Protein AF-A0A6V7K3J4-F1 (afdb_monomer)

Radius of gyration: 18.18 Å; Cα contacts (8 Å, |Δi|>4): 398; chains: 1; bounding box: 45×29×62 Å

Sequence (193 aa):
DWKRFFTSLEICNLNPDSLTEDELNAGKKRWEMSVFEGEWVRGVTAGGCRNFLETFWHNPQYIVTLEYPDEGDDKCTVIVALMQKNRRAQKRMGADCLTIGFAIYHLEYPDRLPRPLDVNFFKYNASVARSPSFINLREVSCRFKLPPGTYCIVPSTFDPNEEGEFLLRVFSENKNSMQENDDSVGIGEVDDR

Nearest PDB structures (foldseek):
  3bow-assembly1_A  TM=8.995E-01  e=4.006E-19  Rattus norvegicus
  1kfu-assembly1_L  TM=8.184E-01  e=3.579E-20  Homo sapiens
  1qxp-assembly1_A  TM=8.800E-01  e=1.003E-17  Rattus norvegicus
  1qxp-assembly2_B  TM=8.376E-01  e=5.030E-18  Rattus norvegicus
  1kfx-assembly1_L  TM=8.330E-01  e=2.666E-17  Homo sapiens

Solvent-accessible surface area (backbone atoms only — not comparable to full-atom values): 11200 Å² total; per-residue (Å²): 110,63,88,80,78,52,94,78,86,88,82,86,69,97,51,95,71,63,91,47,71,70,47,64,71,71,52,90,79,62,69,36,75,48,78,47,78,51,61,25,39,62,93,64,22,17,16,11,27,80,91,38,51,94,38,26,47,45,21,55,38,32,37,40,35,38,78,55,44,37,95,97,51,84,30,25,50,38,34,48,33,45,30,55,53,69,50,75,64,38,45,78,73,74,44,77,57,61,37,32,39,39,41,29,30,73,42,92,57,64,91,78,50,64,58,41,58,47,54,66,56,64,70,78,48,73,65,77,46,58,51,94,58,66,39,64,46,60,58,52,72,48,78,46,77,40,65,56,45,38,32,40,38,37,56,30,39,54,56,56,54,53,68,47,43,33,38,43,36,40,35,24,61,43,74,65,52,73,47,77,39,58,65,80,94,73,92,72,82,83,78,92,120

Secondary structure (DSSP, 8-state):
-HHHH-S------SSS---SHHHHHS-PPP-EEEEEEEEE-TTTT----TT-HHHHTTS--EEEEE-SPPTT-SSEEEEEEEEESSHHHHHHTTPPPP-EEEEEEEESSGGGS-SS--HHHHHH---SEE-SS-BSSSEEEEEEEE-SEEEEEEEEESSTT--EEEEEEEEESS-EEEEE--PPP--PPP---

InterPro domains:
  IPR022682 Peptidase C2, calpain, large subunit, domain III [PF01067] (36-171)
  IPR022683 Peptidase C2, calpain, domain III [SM00720] (30-179)
  IPR022684 Peptidase C2, calpain family [PR00704] (45-62)
  IPR022684 Peptidase C2, calpain family [PR00704] (145-173)
  IPR022684 Peptidase C2, calpain family [PTHR10183] (1-181)
  IPR033883 Calpain subdomain III [cd00214] (29-180)
  IPR036213 Calpain large subunit, domain III superfamily [SSF49758] (31-182)

Structure (mmCIF, N/CA/C/O backbone):
data_AF-A0A6V7K3J4-F1
#
_entry.id   AF-A0A6V7K3J4-F1
#
loop_
_atom_site.group_PDB
_atom_site.id
_atom_site.type_symbol
_atom_site.label_atom_id
_atom_site.label_alt_id
_atom_site.label_comp_id
_atom_site.label_asym_id
_atom_site.label_entity_id
_atom_site.label_seq_id
_atom_site.pdbx_PDB_ins_code
_atom_site.Cartn_x
_atom_site.Cartn_y
_atom_site.Cartn_z
_atom_site.occupancy
_atom_site.B_iso_or_equiv
_atom_site.auth_seq_id
_atom_site.auth_comp_id
_atom_site.auth_asym_id
_atom_site.auth_atom_id
_atom_site.pdbx_PDB_model_num
ATOM 1 N N . ASP A 1 1 ? 23.210 11.553 26.791 1.00 72.19 1 ASP A N 1
ATOM 2 C CA . ASP A 1 1 ? 24.071 10.494 26.246 1.00 72.19 1 ASP A CA 1
ATOM 3 C C . ASP A 1 1 ? 23.560 9.989 24.900 1.00 72.19 1 ASP A C 1
ATOM 5 O O . ASP A 1 1 ? 24.174 10.286 23.889 1.00 72.19 1 ASP A O 1
ATOM 9 N N . TRP A 1 2 ? 22.360 9.398 24.838 1.00 78.69 2 TRP A N 1
ATOM 10 C CA . TRP A 1 2 ? 21.793 8.865 23.588 1.00 78.69 2 TRP A CA 1
ATOM 11 C C . TRP A 1 2 ? 21.759 9.863 22.411 1.00 78.69 2 TRP A C 1
ATOM 13 O O . TRP A 1 2 ? 22.373 9.613 21.381 1.00 78.69 2 TRP A O 1
ATOM 23 N N . LYS A 1 3 ? 21.171 11.055 22.611 1.00 82.19 3 LYS A N 1
ATOM 24 C CA . LYS A 1 3 ? 21.103 12.132 21.593 1.00 82.19 3 LYS A CA 1
ATOM 25 C C . LYS A 1 3 ? 22.471 12.627 21.089 1.00 82.19 3 LYS A C 1
ATOM 27 O O . LYS A 1 3 ? 22.523 13.381 20.127 1.00 82.19 3 LYS A O 1
ATOM 32 N N . ARG A 1 4 ? 23.565 12.281 21.779 1.00 82.00 4 ARG A N 1
ATOM 33 C CA . ARG A 1 4 ? 24.934 12.686 21.433 1.00 82.00 4 ARG A CA 1
ATOM 34 C C . ARG A 1 4 ? 25.665 11.626 20.604 1.00 82.00 4 ARG A C 1
ATOM 36 O O . ARG A 1 4 ? 26.581 11.986 19.875 1.00 82.00 4 ARG A O 1
ATOM 43 N N . PHE A 1 5 ? 25.275 10.357 20.719 1.00 88.25 5 PHE A N 1
ATOM 44 C CA . PHE A 1 5 ? 26.007 9.225 20.138 1.00 88.25 5 PHE A CA 1
ATOM 45 C C . PHE A 1 5 ? 25.186 8.374 19.165 1.00 88.25 5 PHE A C 1
ATOM 47 O O . PHE A 1 5 ? 25.770 7.634 18.380 1.00 88.25 5 PHE A O 1
ATOM 54 N N . PHE A 1 6 ? 23.859 8.486 19.181 1.00 80.81 6 PHE A N 1
ATOM 55 C CA . PHE A 1 6 ? 22.967 7.706 18.329 1.00 80.81 6 PHE A CA 1
ATOM 56 C C . PHE A 1 6 ? 22.137 8.622 17.433 1.00 80.81 6 PHE A C 1
ATOM 58 O O . PHE A 1 6 ? 21.638 9.658 17.872 1.00 80.81 6 PHE A O 1
ATOM 65 N N . THR A 1 7 ? 21.991 8.219 16.172 1.00 81.38 7 THR A N 1
ATOM 66 C CA . THR A 1 7 ? 21.238 8.949 15.139 1.00 81.38 7 THR A CA 1
ATOM 67 C C . THR A 1 7 ? 19.951 8.239 14.724 1.00 81.38 7 THR A C 1
ATOM 69 O O . THR A 1 7 ? 19.079 8.876 14.141 1.00 81.38 7 THR A O 1
ATOM 72 N N . SER A 1 8 ? 19.816 6.944 15.028 1.00 71.50 8 SER A N 1
ATOM 73 C CA . SER A 1 8 ? 18.656 6.125 14.673 1.00 71.50 8 SER A CA 1
ATOM 74 C C . SER A 1 8 ? 18.312 5.137 15.790 1.00 71.50 8 SER A C 1
ATOM 76 O O . SER A 1 8 ? 19.195 4.682 16.522 1.00 71.50 8 SER A O 1
ATOM 78 N N . LEU A 1 9 ? 17.023 4.823 15.916 1.00 75.19 9 LEU A N 1
ATOM 79 C CA . LEU A 1 9 ? 16.463 3.827 16.824 1.00 75.19 9 LEU A CA 1
ATOM 80 C C . LEU A 1 9 ? 15.492 2.955 16.030 1.00 75.19 9 LEU A C 1
ATOM 82 O O . LEU A 1 9 ? 14.514 3.460 15.487 1.00 75.19 9 LEU A O 1
ATOM 86 N N . GLU A 1 10 ? 15.743 1.651 16.004 1.00 65.94 10 GLU A N 1
ATOM 87 C CA . GLU A 1 10 ? 14.824 0.667 15.439 1.00 65.94 10 GLU A CA 1
ATOM 88 C C . GLU A 1 10 ? 14.180 -0.117 16.580 1.00 65.94 10 GLU A C 1
ATOM 90 O O . GLU A 1 10 ? 14.873 -0.696 17.418 1.00 65.94 10 GLU A O 1
ATOM 95 N N . ILE A 1 11 ? 12.849 -0.129 16.619 1.00 67.19 11 ILE A N 1
ATOM 96 C CA . ILE A 1 11 ? 12.074 -0.865 17.616 1.00 67.19 11 ILE A CA 1
ATOM 97 C C . ILE A 1 11 ? 11.252 -1.922 16.882 1.00 67.19 11 ILE A C 1
ATOM 99 O O . ILE A 1 11 ? 10.446 -1.600 16.013 1.00 67.19 11 ILE A O 1
ATOM 103 N N . CYS A 1 12 ? 11.467 -3.190 17.227 1.00 60.00 12 CYS A N 1
ATOM 104 C CA . CYS A 1 12 ? 10.667 -4.301 16.722 1.00 60.00 12 CYS A CA 1
ATOM 105 C C . CYS A 1 12 ? 9.580 -4.643 17.741 1.00 60.00 12 CYS A C 1
ATOM 107 O O . CYS A 1 12 ? 9.876 -5.258 18.767 1.00 60.00 12 CYS A O 1
ATOM 109 N N . ASN A 1 13 ? 8.329 -4.284 17.452 1.00 61.19 13 ASN A N 1
ATOM 110 C CA . ASN A 1 13 ? 7.215 -4.686 18.304 1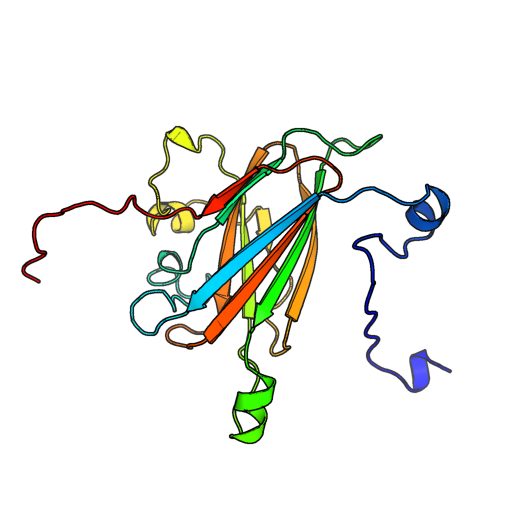.00 61.19 13 ASN A CA 1
ATOM 111 C C . ASN A 1 13 ? 6.774 -6.115 17.946 1.00 61.19 13 ASN A C 1
ATOM 113 O O . ASN A 1 13 ? 6.647 -6.465 16.772 1.00 61.19 13 ASN A O 1
ATOM 117 N N . LEU A 1 14 ? 6.531 -6.946 18.963 1.00 60.91 14 LEU A N 1
ATOM 118 C CA . LEU A 1 14 ? 5.978 -8.300 18.790 1.00 60.91 14 LEU A CA 1
ATOM 119 C C . LEU A 1 14 ? 4.471 -8.272 18.480 1.00 60.91 14 LEU A C 1
ATOM 121 O O . LEU A 1 14 ? 3.907 -9.247 17.991 1.00 60.91 14 LEU A O 1
ATOM 125 N N . ASN A 1 15 ? 3.840 -7.143 18.776 1.00 64.69 15 ASN A N 1
ATOM 126 C CA . ASN A 1 15 ? 2.434 -6.828 18.642 1.00 64.69 15 ASN A CA 1
ATOM 127 C C . ASN A 1 15 ? 2.303 -5.410 18.053 1.00 64.69 15 ASN A C 1
ATOM 129 O O . ASN A 1 15 ? 3.089 -4.535 18.396 1.00 64.69 15 ASN A O 1
ATOM 133 N N . PRO A 1 16 ? 1.323 -5.151 17.182 1.00 67.62 16 PRO A N 1
ATOM 134 C CA . PRO A 1 16 ? 1.089 -3.833 16.568 1.00 67.62 16 PRO A CA 1
ATOM 135 C C . PRO A 1 16 ? 0.692 -2.700 17.542 1.00 67.62 16 PRO A C 1
ATOM 137 O O . PRO A 1 16 ? 0.454 -1.583 17.084 1.00 67.62 16 PRO A O 1
ATOM 140 N N . ASP A 1 17 ? 0.661 -2.942 18.857 1.00 70.56 17 ASP A N 1
ATOM 141 C CA . ASP A 1 17 ? 0.427 -1.927 19.893 1.00 70.56 17 ASP A CA 1
ATOM 142 C C . ASP A 1 17 ? 1.440 -0.768 19.799 1.00 70.56 17 ASP A C 1
ATOM 144 O O . ASP A 1 17 ? 2.615 -0.961 19.460 1.00 70.56 17 ASP A O 1
ATOM 148 N N . SER A 1 18 ? 1.001 0.468 20.068 1.00 64.38 18 SER A N 1
ATOM 149 C CA . SER A 1 18 ? 1.913 1.608 20.198 1.00 64.38 18 SER A CA 1
ATOM 150 C C . SER A 1 18 ? 2.700 1.549 21.492 1.00 64.38 18 SER A C 1
ATOM 152 O O . SER A 1 18 ? 2.248 1.014 22.497 1.00 64.38 18 SER A O 1
ATOM 154 N N . LEU A 1 19 ? 3.846 2.224 21.490 1.00 64.44 19 LEU A N 1
ATOM 155 C CA . LEU A 1 19 ? 4.603 2.521 22.706 1.00 64.44 19 LEU A CA 1
ATOM 156 C C . LEU A 1 19 ? 4.274 3.912 23.272 1.00 64.44 19 LEU A C 1
ATOM 158 O O . LEU A 1 19 ? 5.051 4.459 24.051 1.00 64.44 19 LEU A O 1
ATOM 162 N N . THR A 1 20 ? 3.162 4.520 22.854 1.00 65.88 20 THR A N 1
ATOM 163 C CA . THR A 1 20 ? 2.683 5.782 23.429 1.00 65.88 20 THR A CA 1
ATOM 164 C C . THR A 1 20 ? 2.164 5.542 24.843 1.00 65.88 20 THR A C 1
ATOM 166 O O . THR A 1 20 ? 1.518 4.529 25.100 1.00 65.88 20 THR A O 1
ATOM 169 N N . GLU A 1 21 ? 2.438 6.471 25.764 1.00 59.88 21 GLU A N 1
ATOM 170 C CA . GLU A 1 21 ? 2.043 6.342 27.177 1.00 59.88 21 GLU A CA 1
ATOM 171 C C . GLU A 1 21 ? 0.538 6.083 27.335 1.00 59.88 21 GLU A C 1
ATOM 173 O O . GLU A 1 21 ? 0.147 5.221 28.118 1.00 59.88 21 GLU A O 1
ATOM 178 N N . ASP A 1 22 ? -0.299 6.746 26.533 1.00 65.25 22 ASP A N 1
ATOM 179 C CA . ASP A 1 22 ? -1.753 6.550 26.549 1.00 65.25 22 ASP A CA 1
ATOM 180 C C . ASP A 1 22 ? -2.161 5.116 26.176 1.00 65.25 22 ASP A C 1
ATOM 182 O O . ASP A 1 22 ? -3.020 4.526 26.827 1.00 65.25 22 ASP A O 1
ATOM 186 N N . GLU A 1 23 ? -1.511 4.512 25.175 1.00 65.31 23 GLU A N 1
ATOM 187 C CA . GLU A 1 23 ? -1.814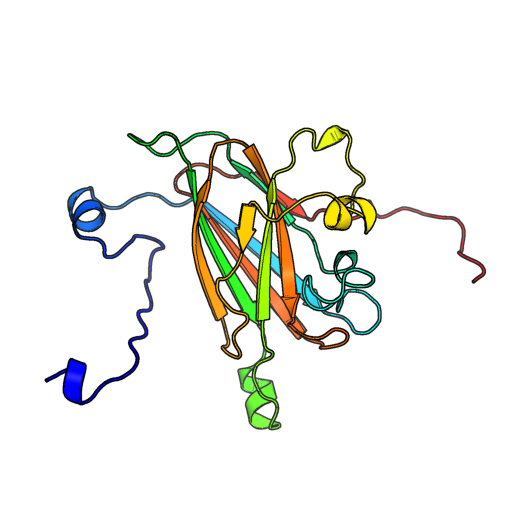 3.138 24.752 1.00 65.31 23 GLU A CA 1
ATOM 188 C C . GLU A 1 23 ? -1.219 2.092 25.701 1.00 65.31 23 GLU A C 1
ATOM 190 O O . GLU A 1 23 ? -1.846 1.065 25.952 1.00 65.31 23 GLU A O 1
ATOM 195 N N . LEU A 1 24 ? -0.057 2.369 26.301 1.00 64.75 24 LEU A N 1
ATOM 196 C CA . LEU A 1 24 ? 0.523 1.517 27.344 1.00 64.75 24 LEU A CA 1
ATOM 197 C C . LEU A 1 24 ? -0.378 1.450 28.589 1.00 64.75 24 LEU A C 1
ATOM 199 O O . LEU A 1 24 ? -0.442 0.408 29.243 1.00 64.75 24 LEU A O 1
ATOM 203 N N . ASN A 1 25 ? -1.093 2.537 28.890 1.00 61.81 25 ASN A N 1
ATOM 204 C CA . ASN A 1 25 ? -2.020 2.630 30.019 1.00 61.81 25 ASN A CA 1
ATOM 205 C C . ASN A 1 25 ? -3.430 2.096 29.701 1.00 61.81 25 ASN A C 1
ATOM 207 O O . ASN A 1 25 ? -4.133 1.674 30.619 1.00 61.81 25 ASN A O 1
ATOM 211 N N . ALA A 1 26 ? -3.841 2.076 28.427 1.00 65.00 26 ALA A N 1
ATOM 212 C CA . ALA A 1 26 ? -5.163 1.614 27.985 1.00 65.00 26 ALA A CA 1
ATOM 213 C C . ALA A 1 26 ? -5.312 0.077 27.913 1.00 65.00 26 ALA A C 1
ATOM 215 O O . ALA A 1 26 ? -6.410 -0.431 27.689 1.00 65.00 26 ALA A O 1
ATOM 216 N N . GLY A 1 27 ? -4.232 -0.678 28.145 1.00 65.31 27 GLY A N 1
ATOM 217 C CA . GLY A 1 27 ? -4.223 -2.142 28.092 1.00 65.31 27 GLY A CA 1
ATOM 218 C C . GLY A 1 27 ? -3.963 -2.703 26.688 1.00 65.31 27 GLY A C 1
ATOM 219 O O . GLY A 1 27 ? -3.843 -1.974 25.710 1.00 65.31 27 GLY A O 1
ATOM 220 N N . LYS A 1 28 ? -3.821 -4.033 26.584 1.00 66.06 28 LYS A N 1
ATOM 221 C CA . LYS A 1 28 ? -3.524 -4.706 25.306 1.00 66.06 28 LYS A CA 1
ATOM 222 C C . LYS A 1 28 ? -4.725 -4.645 24.370 1.00 66.06 28 LYS A C 1
ATOM 224 O O . LYS A 1 28 ? -5.792 -5.150 24.723 1.00 66.06 28 LYS A O 1
ATOM 229 N N . LYS A 1 29 ? -4.525 -4.132 23.158 1.00 70.62 29 LYS A N 1
ATOM 230 C CA . LYS A 1 29 ? -5.548 -4.135 22.113 1.00 70.62 29 LYS A CA 1
ATOM 231 C C . LYS A 1 29 ? -5.510 -5.444 21.327 1.00 70.62 29 LYS A C 1
ATOM 233 O O . LYS A 1 29 ? -4.460 -6.069 21.162 1.00 70.62 29 LYS A O 1
ATOM 238 N N . ARG A 1 30 ? -6.674 -5.895 20.852 1.00 75.19 30 ARG A N 1
ATOM 239 C CA . ARG A 1 30 ? -6.748 -6.992 19.879 1.00 75.19 30 ARG A CA 1
ATOM 240 C C . ARG A 1 30 ? -6.596 -6.391 18.488 1.00 75.19 30 ARG A C 1
ATOM 242 O O . ARG A 1 30 ? -7.207 -5.372 18.205 1.00 75.19 30 ARG A O 1
ATOM 249 N N . TRP A 1 31 ? -5.807 -7.039 17.642 1.00 84.75 31 TRP A N 1
ATOM 250 C CA . TRP A 1 31 ? -5.566 -6.583 16.281 1.00 84.75 31 TRP A CA 1
ATOM 251 C C . TRP A 1 31 ? -5.982 -7.651 15.285 1.00 84.75 31 TRP A C 1
ATOM 253 O O . TRP A 1 31 ? -5.598 -8.814 15.428 1.00 84.75 31 TRP A O 1
ATOM 263 N N . GLU A 1 32 ? -6.734 -7.241 14.275 1.00 87.56 32 GLU A N 1
ATOM 264 C CA . GLU A 1 32 ? -7.000 -8.029 13.082 1.00 87.56 32 GLU A CA 1
ATOM 265 C C . GLU A 1 32 ? -5.829 -7.850 12.115 1.00 87.56 32 GLU A C 1
ATOM 267 O O . GLU A 1 32 ? -5.417 -6.721 11.845 1.00 87.56 32 GLU A O 1
ATOM 272 N N . MET A 1 33 ? -5.283 -8.953 11.600 1.00 89.69 33 MET A N 1
ATOM 273 C CA . MET A 1 33 ? -4.177 -8.936 10.644 1.00 89.69 33 MET A CA 1
ATOM 274 C C . MET A 1 33 ? -4.619 -9.562 9.325 1.00 89.69 33 MET A C 1
ATOM 276 O O . MET A 1 33 ? -5.024 -10.721 9.293 1.00 89.69 33 MET A O 1
ATOM 280 N N . SER A 1 34 ? -4.431 -8.813 8.245 1.00 92.62 34 SER A N 1
ATOM 281 C CA . SER A 1 34 ? -4.574 -9.283 6.868 1.00 92.62 34 SER A CA 1
ATOM 282 C C . SER A 1 34 ? -3.208 -9.297 6.190 1.00 92.62 34 SER A C 1
ATOM 284 O O . SER A 1 34 ? -2.388 -8.399 6.406 1.00 92.62 34 SER A O 1
ATOM 286 N N . VAL A 1 35 ? -2.938 -10.336 5.400 1.00 94.12 35 VAL A N 1
ATOM 287 C CA . VAL A 1 35 ? -1.626 -10.584 4.790 1.00 94.12 35 VAL A CA 1
ATOM 288 C C . VAL A 1 35 ? -1.797 -10.941 3.320 1.00 94.12 35 VAL A C 1
ATOM 290 O O . VAL A 1 35 ? -2.587 -11.821 2.996 1.00 94.12 35 VAL A O 1
ATOM 293 N N . PHE A 1 36 ? -1.016 -10.291 2.460 1.00 95.75 36 PHE A N 1
ATOM 294 C CA . PHE A 1 36 ? -0.949 -10.565 1.028 1.00 95.75 36 PHE A CA 1
ATOM 295 C C . PHE A 1 36 ? 0.500 -10.727 0.589 1.00 95.75 36 PHE A C 1
ATOM 297 O O . PHE A 1 36 ? 1.380 -9.965 0.998 1.00 95.75 36 PHE A O 1
ATOM 304 N N . GLU A 1 37 ? 0.740 -11.721 -0.255 1.00 96.38 37 GLU A N 1
ATOM 305 C CA . GLU A 1 37 ? 2.000 -11.889 -0.968 1.00 96.38 37 GLU A CA 1
ATOM 306 C C . GLU A 1 37 ? 1.806 -11.421 -2.403 1.00 96.38 37 GLU A C 1
ATOM 308 O O . GLU A 1 37 ? 0.808 -11.767 -3.026 1.00 96.38 37 GLU A O 1
ATOM 313 N N . GLY A 1 38 ? 2.753 -10.643 -2.915 1.00 96.81 38 GLY A N 1
ATOM 314 C CA . GLY A 1 38 ? 2.705 -10.144 -4.282 1.00 96.81 38 GLY A CA 1
ATOM 315 C C . GLY A 1 38 ? 4.098 -9.950 -4.858 1.00 96.81 38 GLY A C 1
ATOM 316 O O . GLY A 1 38 ? 5.109 -10.176 -4.186 1.00 96.81 38 GLY A O 1
ATOM 317 N N . GLU A 1 39 ? 4.152 -9.521 -6.111 1.00 97.25 39 GLU A N 1
ATOM 318 C CA . GLU A 1 39 ? 5.400 -9.308 -6.831 1.00 97.25 39 GLU A CA 1
ATOM 319 C C . GLU A 1 39 ? 5.330 -8.119 -7.791 1.00 97.25 39 GLU A C 1
ATOM 321 O O . GLU A 1 39 ? 4.295 -7.815 -8.386 1.00 97.25 39 GLU A O 1
ATOM 326 N N . TRP A 1 40 ? 6.469 -7.449 -7.939 1.00 97.88 40 TRP A N 1
ATOM 327 C CA . TRP A 1 40 ? 6.749 -6.508 -9.013 1.00 97.88 40 TRP A CA 1
ATOM 328 C C . TRP A 1 40 ? 7.511 -7.253 -10.108 1.00 97.88 40 TRP A C 1
ATOM 330 O O . TRP A 1 40 ? 8.651 -7.674 -9.899 1.00 97.88 40 TRP A O 1
ATOM 340 N N . VAL A 1 41 ? 6.875 -7.414 -11.265 1.00 97.38 41 VAL A N 1
ATOM 341 C CA . VAL A 1 41 ? 7.409 -8.088 -12.452 1.00 97.38 41 VAL A CA 1
ATOM 342 C C . VAL A 1 41 ? 7.665 -7.042 -13.526 1.00 97.38 41 VAL A C 1
ATOM 344 O O . VAL A 1 41 ? 6.786 -6.235 -13.853 1.00 97.38 41 VAL A O 1
ATOM 347 N N . ARG A 1 42 ? 8.877 -7.027 -14.081 1.00 96.06 42 ARG A N 1
ATOM 348 C CA . ARG A 1 42 ? 9.274 -6.055 -15.102 1.00 96.06 42 ARG A CA 1
ATOM 349 C C . ARG A 1 42 ? 8.339 -6.122 -16.309 1.00 96.06 42 ARG A C 1
ATOM 351 O O . ARG A 1 42 ? 8.070 -7.194 -16.837 1.00 96.06 42 ARG A O 1
ATOM 358 N N . GLY A 1 43 ? 7.886 -4.956 -16.768 1.00 93.62 43 GLY A N 1
ATOM 359 C CA . GLY A 1 43 ? 6.986 -4.840 -17.919 1.00 93.62 43 GLY A CA 1
ATOM 360 C C . GLY A 1 43 ? 5.544 -5.291 -17.668 1.00 93.62 43 GLY A C 1
ATOM 361 O O . GLY A 1 43 ? 4.737 -5.175 -18.583 1.00 93.62 43 GLY A O 1
ATOM 362 N N . VAL A 1 44 ? 5.216 -5.768 -16.460 1.00 95.56 44 VAL A N 1
ATOM 363 C CA . VAL A 1 44 ? 3.858 -6.187 -16.085 1.00 95.56 44 VAL A CA 1
ATOM 364 C C . VAL A 1 44 ? 3.391 -5.382 -14.875 1.00 95.56 44 VAL A C 1
ATOM 366 O O . VAL A 1 44 ? 2.665 -4.414 -15.048 1.00 95.56 44 VAL A O 1
ATOM 369 N N . THR A 1 45 ? 3.861 -5.711 -13.668 1.00 97.50 45 THR A N 1
ATOM 370 C CA . THR A 1 45 ? 3.392 -5.102 -12.408 1.00 97.50 45 THR A CA 1
ATOM 371 C C . THR A 1 45 ? 4.398 -4.143 -11.759 1.00 97.50 45 THR A C 1
ATOM 373 O O . THR A 1 45 ? 4.084 -3.471 -10.779 1.00 97.50 45 THR A O 1
ATOM 376 N N . ALA A 1 46 ? 5.623 -4.032 -12.285 1.00 98.00 46 ALA A N 1
ATOM 377 C CA . ALA A 1 46 ? 6.658 -3.123 -11.778 1.00 98.00 46 ALA A CA 1
ATOM 378 C C . ALA A 1 46 ? 6.446 -1.672 -12.261 1.00 98.00 46 ALA A C 1
ATOM 380 O O . ALA A 1 46 ? 7.240 -1.128 -13.035 1.00 98.00 46 ALA A O 1
ATOM 381 N N . GLY A 1 47 ? 5.359 -1.042 -11.811 1.00 98.12 47 GLY A N 1
ATOM 382 C CA . GLY A 1 47 ? 4.899 0.261 -12.300 1.00 98.12 47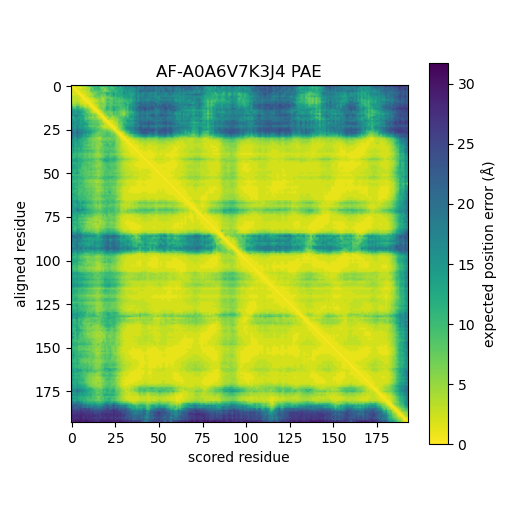 GLY A CA 1
ATOM 383 C C . GLY A 1 47 ? 5.657 1.483 -11.766 1.00 98.12 47 GLY A C 1
ATOM 384 O O . GLY A 1 47 ? 5.496 2.578 -12.307 1.00 98.12 47 GLY A O 1
ATOM 385 N N . GLY A 1 48 ? 6.476 1.325 -10.721 1.00 98.00 48 GLY A N 1
ATOM 386 C CA . GLY A 1 48 ? 7.149 2.437 -10.035 1.00 98.00 48 GLY A CA 1
ATOM 387 C C . GLY A 1 48 ? 6.176 3.291 -9.219 1.00 98.00 48 GLY A C 1
ATOM 388 O O . GLY A 1 48 ? 4.994 2.971 -9.133 1.00 98.00 48 GLY A O 1
ATOM 389 N N . CYS A 1 49 ? 6.652 4.363 -8.581 1.00 97.75 49 CYS A N 1
ATOM 390 C CA . CYS A 1 49 ? 5.823 5.193 -7.702 1.00 97.75 49 CYS A CA 1
ATOM 391 C C . CYS A 1 49 ? 4.937 6.191 -8.467 1.00 97.75 49 CYS A C 1
ATOM 393 O O . CYS A 1 49 ? 5.000 6.322 -9.687 1.00 97.75 49 CYS A O 1
ATOM 395 N N . ARG A 1 50 ? 4.115 6.960 -7.738 1.00 96.62 50 ARG A N 1
ATOM 396 C CA . ARG A 1 50 ? 3.127 7.902 -8.305 1.00 96.62 50 ARG A CA 1
ATOM 397 C C . ARG A 1 50 ? 3.719 8.986 -9.226 1.00 96.62 50 ARG A C 1
ATOM 399 O O . ARG A 1 50 ? 2.962 9.612 -9.972 1.00 96.62 50 ARG A O 1
ATOM 406 N N . ASN A 1 51 ? 5.036 9.199 -9.196 1.00 96.56 51 ASN A N 1
ATOM 407 C CA . ASN A 1 51 ? 5.747 10.073 -10.137 1.00 96.56 51 ASN A CA 1
ATOM 408 C C . ASN A 1 51 ? 5.668 9.557 -11.587 1.00 96.56 51 ASN A C 1
ATOM 410 O O . ASN A 1 51 ? 5.736 10.354 -12.519 1.00 96.56 51 ASN A O 1
ATOM 414 N N . PHE A 1 52 ? 5.460 8.253 -11.773 1.00 97.56 52 PHE A N 1
ATOM 415 C CA . PHE A 1 52 ? 5.362 7.575 -13.063 1.00 97.56 52 PHE A CA 1
ATOM 416 C C . PHE A 1 52 ? 3.905 7.196 -13.351 1.00 97.56 52 PHE A C 1
ATOM 418 O O . PHE A 1 52 ? 3.540 6.028 -13.368 1.00 97.56 52 PHE A O 1
ATOM 425 N N . LEU A 1 53 ? 3.030 8.193 -13.526 1.00 95.50 53 LEU A N 1
ATOM 426 C CA . LEU A 1 53 ? 1.575 7.974 -13.596 1.00 95.50 53 LEU A CA 1
ATOM 427 C C . LEU A 1 53 ? 1.144 6.980 -14.690 1.00 95.50 53 LEU A C 1
ATOM 429 O O . LEU A 1 53 ? 0.210 6.215 -14.474 1.00 95.50 53 LEU A O 1
ATOM 433 N N . GLU A 1 54 ? 1.832 6.979 -15.832 1.00 96.38 54 GLU A N 1
ATOM 434 C CA . GLU A 1 54 ? 1.538 6.090 -16.966 1.00 96.38 54 GLU A CA 1
ATOM 435 C C . GLU A 1 54 ? 1.725 4.607 -16.628 1.00 96.38 54 GLU A C 1
ATOM 437 O O . GLU A 1 54 ? 1.047 3.757 -17.201 1.00 96.38 54 GLU A O 1
ATOM 442 N N . THR A 1 55 ? 2.603 4.298 -15.670 1.00 97.81 55 THR A N 1
ATOM 443 C CA . THR A 1 55 ? 2.923 2.927 -15.261 1.00 97.81 55 THR A CA 1
ATOM 444 C C . THR A 1 55 ? 2.447 2.595 -13.848 1.00 97.81 55 THR A C 1
ATOM 446 O O . THR A 1 55 ? 2.204 1.428 -13.569 1.00 97.81 55 THR A O 1
ATOM 449 N N . PHE A 1 56 ? 2.234 3.591 -12.980 1.00 98.38 56 PHE A N 1
ATOM 450 C CA . PHE A 1 56 ? 1.879 3.425 -11.564 1.00 98.38 56 PHE A CA 1
ATOM 451 C C . PHE A 1 56 ? 0.654 2.534 -11.336 1.00 98.38 56 PHE A C 1
ATOM 453 O O . PHE A 1 56 ? 0.628 1.756 -10.386 1.00 98.38 56 PHE A O 1
ATOM 460 N N . TRP A 1 57 ? -0.353 2.648 -12.199 1.00 97.69 57 TRP A N 1
ATOM 461 C CA . TRP A 1 57 ? -1.611 1.916 -12.067 1.00 97.69 57 TRP A CA 1
ATOM 462 C C . TRP A 1 57 ? -1.468 0.402 -12.296 1.00 97.69 57 TRP A C 1
ATOM 464 O O . TRP A 1 57 ? -2.321 -0.344 -11.827 1.00 97.69 57 TRP A O 1
ATOM 474 N N . HIS A 1 58 ? -0.375 -0.052 -12.923 1.00 97.56 58 HIS A N 1
ATOM 475 C CA . HIS A 1 58 ? -0.074 -1.478 -13.093 1.00 97.56 58 HIS A CA 1
ATOM 476 C C . HIS A 1 58 ? 0.484 -2.144 -11.827 1.00 97.56 58 HIS A C 1
ATOM 478 O O . HIS A 1 58 ? 0.591 -3.367 -11.783 1.00 97.56 58 HIS A O 1
ATOM 484 N N . ASN A 1 59 ? 0.895 -1.375 -10.808 1.00 98.62 59 ASN A N 1
ATOM 485 C CA . ASN A 1 59 ? 1.311 -1.991 -9.548 1.00 98.62 59 ASN A CA 1
ATOM 486 C C . ASN A 1 59 ? 0.139 -2.776 -8.938 1.00 98.62 59 ASN A C 1
ATOM 488 O O . ASN A 1 59 ? -1.004 -2.337 -9.086 1.00 98.62 59 ASN A O 1
ATOM 492 N N . PRO A 1 60 ? 0.404 -3.868 -8.195 1.00 98.38 60 PRO A N 1
ATOM 493 C CA . PRO A 1 60 ? -0.651 -4.617 -7.524 1.00 98.38 60 PRO A CA 1
ATOM 494 C C . PRO A 1 60 ? -1.491 -3.707 -6.623 1.00 98.38 60 PRO A C 1
ATOM 496 O O . PRO A 1 60 ? -0.967 -2.785 -5.989 1.00 98.38 60 PRO A O 1
ATOM 499 N N . GLN A 1 61 ? -2.794 -3.959 -6.559 1.00 98.44 61 GLN A N 1
ATOM 500 C CA . GLN A 1 61 ? -3.754 -3.116 -5.853 1.00 98.44 61 GLN A CA 1
ATOM 501 C C . GLN A 1 61 ? -4.521 -3.954 -4.831 1.00 98.44 61 GLN A C 1
ATOM 503 O O . GLN A 1 61 ? -4.972 -5.051 -5.140 1.00 98.44 61 GLN A O 1
ATOM 508 N N . TYR A 1 62 ? -4.705 -3.436 -3.618 1.00 98.25 62 TYR A N 1
ATOM 509 C CA . TYR A 1 62 ? -5.391 -4.154 -2.540 1.00 98.25 62 TYR A CA 1
ATOM 510 C C . TYR A 1 62 ? -6.481 -3.280 -1.933 1.00 98.25 62 TYR A C 1
ATOM 512 O O . TYR A 1 62 ? -6.197 -2.180 -1.455 1.00 98.25 62 TYR A O 1
ATOM 520 N N . ILE A 1 63 ? -7.723 -3.764 -1.925 1.00 97.69 63 ILE A N 1
ATOM 521 C CA . ILE A 1 63 ? -8.826 -3.084 -1.248 1.00 97.69 63 ILE A CA 1
ATOM 522 C C . ILE A 1 63 ? -8.835 -3.469 0.227 1.00 97.69 63 ILE A C 1
ATOM 524 O O . ILE A 1 63 ? -8.722 -4.645 0.565 1.00 97.69 63 ILE A O 1
ATOM 528 N N . VAL A 1 64 ? -9.019 -2.477 1.095 1.00 97.06 64 VAL A N 1
ATOM 529 C CA . VAL A 1 64 ? -9.341 -2.646 2.513 1.00 97.06 64 VAL A CA 1
ATOM 530 C C . VAL A 1 64 ? -10.594 -1.857 2.865 1.00 97.06 64 VAL A C 1
ATOM 532 O O . VAL A 1 64 ? -10.685 -0.662 2.586 1.00 97.06 64 VAL A O 1
ATOM 535 N N . THR A 1 65 ? -11.551 -2.514 3.508 1.00 97.12 65 THR A N 1
ATOM 536 C CA . THR A 1 65 ? -12.745 -1.881 4.073 1.00 97.12 65 THR A CA 1
ATOM 537 C C . THR A 1 65 ? -12.635 -1.850 5.592 1.00 97.12 65 THR A C 1
ATOM 539 O O . THR A 1 65 ? -12.426 -2.883 6.235 1.00 97.12 65 THR A O 1
ATOM 542 N N . LEU A 1 66 ? -12.769 -0.647 6.149 1.00 95.88 66 LEU A N 1
ATOM 543 C CA . LEU A 1 66 ? -12.774 -0.354 7.579 1.00 95.88 66 LEU A CA 1
ATOM 544 C C . LEU A 1 66 ? -14.207 0.002 7.983 1.00 95.88 66 LEU A C 1
ATOM 546 O O . LEU A 1 66 ? -14.703 1.068 7.622 1.00 95.88 66 LEU A O 1
ATOM 550 N N . GLU A 1 67 ? -14.887 -0.903 8.683 1.00 91.94 67 GLU A N 1
ATOM 551 C CA . GLU A 1 67 ? -16.319 -0.754 8.982 1.00 91.94 67 GLU A CA 1
ATOM 552 C C . GLU A 1 67 ? -16.585 0.077 10.242 1.00 91.94 67 GLU A C 1
ATOM 554 O O . GLU A 1 67 ? -17.523 0.874 10.270 1.00 91.94 67 GLU A O 1
ATOM 559 N N . TYR A 1 68 ? -15.759 -0.094 11.279 1.00 91.38 68 TYR A N 1
ATOM 560 C CA . TYR A 1 68 ? -16.015 0.457 12.609 1.00 91.38 68 TYR A CA 1
ATOM 561 C C . TYR A 1 68 ? -14.799 1.219 13.151 1.00 91.38 68 TYR A C 1
ATOM 563 O O . TYR A 1 68 ? -13.694 0.662 13.140 1.00 91.38 68 TYR A O 1
ATOM 571 N N . PRO A 1 69 ? -14.990 2.454 13.659 1.00 93.50 69 PRO A N 1
ATOM 572 C CA . PRO A 1 69 ? -13.927 3.211 14.312 1.00 93.50 69 PRO A CA 1
ATOM 573 C C . PRO A 1 69 ? -13.496 2.547 15.625 1.00 93.50 69 PRO A C 1
ATOM 575 O O . PRO A 1 69 ? -14.221 1.720 16.187 1.00 93.50 69 PRO A O 1
ATOM 578 N N . ASP A 1 70 ? -12.304 2.898 16.101 1.00 90.38 70 ASP A N 1
ATOM 579 C CA . ASP A 1 70 ? -11.757 2.368 17.349 1.00 90.38 70 ASP A CA 1
ATOM 580 C C . ASP A 1 70 ? -12.597 2.819 18.559 1.00 90.38 70 ASP A C 1
ATOM 582 O O . ASP A 1 70 ? -13.291 3.839 18.526 1.00 90.38 70 ASP A O 1
ATOM 586 N N . GLU A 1 71 ? -12.525 2.075 19.664 1.00 87.00 71 GLU A N 1
ATOM 587 C CA . GLU A 1 71 ? -13.251 2.427 20.886 1.00 87.00 71 GLU A CA 1
ATOM 588 C C . GLU A 1 71 ? -12.783 3.789 21.433 1.00 87.00 71 GLU A C 1
ATOM 590 O O . GLU A 1 71 ? -11.616 3.972 21.779 1.00 87.00 71 GLU A O 1
ATOM 595 N N . GLY A 1 72 ? -13.708 4.751 21.515 1.00 87.00 72 GLY A N 1
ATOM 596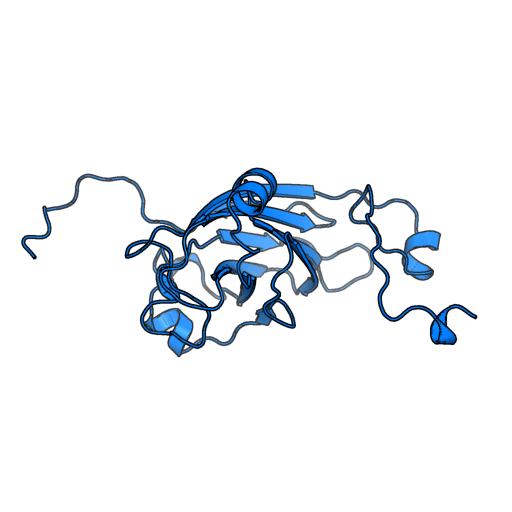 C CA . GLY A 1 72 ? -13.418 6.110 21.983 1.00 87.00 72 GLY A CA 1
ATOM 597 C C . GLY A 1 72 ? -12.807 7.048 20.932 1.00 87.00 72 GLY A C 1
ATOM 598 O O . GLY A 1 72 ? -12.389 8.146 21.296 1.00 87.00 72 GLY A O 1
ATOM 599 N N . ASP A 1 73 ? -12.775 6.653 19.655 1.00 88.81 73 ASP A N 1
ATOM 600 C CA . ASP A 1 73 ? -12.280 7.453 18.526 1.00 88.81 73 ASP A CA 1
ATOM 601 C C . ASP A 1 73 ? -13.362 7.580 17.425 1.00 88.81 73 ASP A C 1
ATOM 603 O O . ASP A 1 73 ? -14.323 6.812 17.381 1.00 88.81 73 ASP A O 1
ATOM 607 N N . ASP A 1 74 ? -13.230 8.563 16.531 1.00 93.31 74 ASP A N 1
ATOM 608 C CA . ASP A 1 74 ? -14.054 8.708 15.322 1.00 93.31 74 ASP A CA 1
ATOM 609 C C . ASP A 1 74 ? -13.418 8.040 14.086 1.00 93.31 74 ASP A C 1
ATOM 611 O O . ASP A 1 74 ? -14.017 7.998 13.006 1.00 93.31 74 ASP A O 1
ATOM 615 N N . LYS A 1 75 ? -12.208 7.492 14.244 1.00 95.19 75 LYS A N 1
ATOM 616 C CA . LYS A 1 75 ? -11.408 6.867 13.186 1.00 95.19 75 LYS A CA 1
ATOM 617 C C . LYS A 1 75 ? -10.970 5.452 13.536 1.00 95.19 75 LYS A C 1
ATOM 619 O O . LYS A 1 75 ? -10.952 5.032 14.686 1.00 95.19 75 LYS A O 1
ATOM 624 N N . CYS A 1 76 ? -10.568 4.736 12.498 1.00 94.81 76 CYS A N 1
ATOM 625 C CA . CYS A 1 76 ? -9.966 3.417 12.557 1.00 94.81 76 CYS A CA 1
ATOM 626 C C . CYS A 1 76 ? -8.439 3.553 12.588 1.00 94.81 76 CYS A C 1
ATOM 628 O O . CYS A 1 76 ? -7.857 4.240 11.735 1.00 94.81 76 CYS A O 1
ATOM 630 N N . THR A 1 77 ? -7.768 2.866 13.511 1.00 94.25 77 THR A N 1
ATOM 631 C CA . THR A 1 77 ? -6.311 2.702 13.450 1.00 94.25 77 THR A CA 1
ATOM 632 C C . THR A 1 77 ? -5.962 1.641 12.428 1.00 94.25 77 THR A C 1
ATOM 634 O O . THR A 1 77 ? -6.447 0.513 12.496 1.00 94.25 77 THR A O 1
ATOM 637 N N . VAL A 1 78 ? -5.072 1.994 11.503 1.00 95.12 78 VAL A N 1
ATOM 638 C CA . VAL A 1 78 ? -4.545 1.074 10.496 1.00 95.12 78 VAL A CA 1
ATOM 639 C C . VAL A 1 78 ? -3.031 1.154 10.469 1.00 95.12 78 VAL A C 1
ATOM 641 O O . VAL A 1 78 ? -2.465 2.240 10.365 1.00 95.12 78 VAL A O 1
ATOM 644 N N . ILE A 1 79 ? -2.356 0.011 10.522 1.00 94.94 79 ILE A N 1
ATOM 645 C CA . ILE A 1 79 ? -0.914 -0.087 10.289 1.00 94.94 79 ILE A CA 1
ATOM 646 C C . ILE A 1 79 ? -0.702 -0.840 8.989 1.00 94.94 79 ILE A C 1
ATOM 648 O O . ILE A 1 79 ? -1.148 -1.976 8.859 1.00 94.94 79 ILE A O 1
ATOM 652 N N . VAL A 1 80 ? -0.003 -0.219 8.045 1.00 96.75 80 VAL A N 1
ATOM 653 C CA . VAL A 1 80 ? 0.376 -0.842 6.776 1.00 96.75 80 VAL A CA 1
ATOM 654 C C . VAL A 1 80 ? 1.876 -1.085 6.799 1.00 96.75 80 VAL A C 1
ATOM 656 O O . VAL A 1 80 ? 2.649 -0.140 6.957 1.00 96.75 80 VAL A O 1
ATOM 659 N N . ALA A 1 81 ? 2.277 -2.344 6.643 1.00 95.88 81 ALA A N 1
ATOM 660 C CA . ALA A 1 81 ? 3.666 -2.775 6.595 1.00 95.88 81 ALA A CA 1
ATOM 661 C C . ALA A 1 81 ? 3.950 -3.502 5.276 1.00 95.88 81 ALA A C 1
ATOM 663 O O . ALA A 1 81 ? 3.348 -4.533 4.984 1.00 95.88 81 ALA A O 1
ATOM 664 N N . LEU A 1 82 ? 4.886 -2.968 4.495 1.00 97.19 82 LEU A N 1
ATOM 665 C CA . LEU A 1 82 ? 5.332 -3.518 3.219 1.00 97.19 82 LEU A CA 1
ATOM 666 C C . LEU A 1 82 ? 6.772 -4.017 3.360 1.00 97.19 82 LEU A C 1
ATOM 668 O O . LEU A 1 82 ? 7.683 -3.219 3.586 1.00 97.19 82 LEU A O 1
ATOM 672 N N . MET A 1 83 ? 6.980 -5.324 3.202 1.00 94.69 83 MET A N 1
ATOM 673 C CA . MET A 1 83 ? 8.293 -5.968 3.277 1.00 94.69 83 MET A CA 1
ATOM 674 C C . MET A 1 83 ? 8.703 -6.539 1.925 1.00 94.69 83 MET A C 1
ATOM 676 O O . MET A 1 83 ? 7.954 -7.305 1.339 1.00 94.69 83 MET A O 1
ATOM 680 N N . GLN A 1 84 ? 9.928 -6.281 1.480 1.00 94.25 84 GLN A N 1
ATOM 681 C CA . GLN A 1 84 ? 10.521 -6.977 0.333 1.00 94.25 84 GLN A CA 1
ATOM 682 C C . GLN A 1 84 ? 11.111 -8.338 0.753 1.00 94.25 84 GLN A C 1
ATOM 684 O O . GLN A 1 84 ? 11.920 -8.428 1.688 1.00 94.25 84 GLN A O 1
ATOM 689 N N . LYS A 1 85 ? 10.711 -9.409 0.057 1.00 91.44 85 LYS A N 1
ATOM 690 C CA . LYS A 1 85 ? 11.121 -10.800 0.316 1.00 91.44 85 LYS A CA 1
ATOM 691 C C . LYS A 1 85 ? 12.514 -11.086 -0.261 1.00 91.44 85 LYS A C 1
ATOM 693 O O . LYS A 1 85 ? 13.079 -10.309 -1.023 1.00 91.44 85 LYS A O 1
ATOM 698 N N . ASN A 1 86 ? 13.119 -12.193 0.179 1.00 81.06 86 ASN A N 1
ATOM 699 C CA . ASN A 1 86 ? 14.371 -12.764 -0.351 1.00 81.06 86 ASN A CA 1
ATOM 700 C C . ASN A 1 86 ? 15.631 -11.863 -0.376 1.00 81.06 86 ASN A C 1
ATOM 702 O O . ASN A 1 86 ? 16.700 -12.301 -0.812 1.00 81.06 86 ASN A O 1
ATOM 706 N N . ARG A 1 87 ? 15.593 -10.670 0.235 1.00 72.00 87 ARG A N 1
ATOM 707 C CA . ARG A 1 87 ? 16.739 -9.740 0.272 1.00 72.00 87 ARG A CA 1
ATOM 708 C C . ARG A 1 87 ? 17.994 -10.283 0.943 1.00 72.00 87 ARG A C 1
ATOM 710 O O . ARG A 1 87 ? 19.093 -9.886 0.585 1.00 72.00 87 ARG A O 1
ATOM 717 N N . ARG A 1 88 ? 17.880 -11.227 1.885 1.00 68.94 88 ARG A N 1
ATOM 718 C CA . ARG A 1 88 ? 19.066 -11.863 2.498 1.00 68.94 88 ARG A CA 1
ATOM 719 C C . ARG A 1 88 ? 19.867 -12.678 1.482 1.00 68.94 88 ARG A C 1
ATOM 721 O O . ARG A 1 88 ? 21.092 -12.666 1.535 1.00 68.94 88 ARG A O 1
ATOM 728 N N . ALA A 1 89 ? 19.189 -13.376 0.571 1.00 67.94 89 ALA A N 1
ATOM 729 C CA . ALA A 1 89 ? 19.848 -14.132 -0.487 1.00 67.94 89 ALA A CA 1
ATOM 730 C C . ALA A 1 89 ? 20.448 -13.189 -1.537 1.00 67.94 89 ALA A C 1
ATOM 732 O O . ALA A 1 89 ? 21.600 -13.373 -1.920 1.00 67.94 89 ALA A O 1
ATOM 733 N N . GLN A 1 90 ? 19.704 -12.147 -1.915 1.00 69.88 90 GLN A N 1
ATOM 734 C CA . GLN A 1 90 ? 20.128 -11.133 -2.882 1.00 69.88 90 GLN A CA 1
ATOM 735 C C . GLN A 1 90 ? 21.307 -10.282 -2.383 1.00 69.88 90 GLN A C 1
ATOM 737 O O . GLN A 1 90 ? 22.243 -10.045 -3.140 1.00 69.88 90 GLN A O 1
ATOM 742 N N . LYS A 1 91 ? 21.361 -9.945 -1.086 1.00 72.81 91 LYS A N 1
ATOM 743 C CA . LYS A 1 91 ? 22.505 -9.235 -0.488 1.00 72.81 91 LYS A CA 1
ATOM 744 C C . LYS A 1 91 ? 23.811 -10.023 -0.606 1.00 72.81 91 LYS A C 1
ATOM 746 O O . LYS A 1 91 ? 24.864 -9.434 -0.816 1.00 72.81 91 LYS A O 1
ATOM 751 N N . ARG A 1 92 ? 23.763 -11.361 -0.524 1.00 71.00 92 ARG A N 1
ATOM 752 C CA . ARG A 1 92 ? 24.949 -12.212 -0.769 1.00 71.00 92 ARG A CA 1
ATOM 753 C C . ARG A 1 92 ? 25.417 -12.166 -2.225 1.00 71.00 92 ARG A C 1
ATOM 755 O O . ARG A 1 92 ? 26.570 -12.478 -2.483 1.00 71.00 92 ARG A O 1
ATOM 762 N N . MET A 1 93 ? 24.534 -11.784 -3.144 1.00 70.25 93 MET A N 1
ATOM 763 C CA . MET A 1 93 ? 24.830 -11.565 -4.561 1.00 70.25 93 MET A CA 1
ATOM 764 C C . MET A 1 93 ? 25.130 -10.089 -4.876 1.00 70.25 93 MET A C 1
ATOM 766 O O . MET A 1 93 ? 25.232 -9.728 -6.042 1.00 70.25 93 MET A O 1
ATOM 770 N N . GLY A 1 94 ? 25.274 -9.234 -3.855 1.00 67.62 94 GLY A N 1
ATOM 771 C CA . GLY A 1 94 ? 25.598 -7.814 -4.016 1.00 67.62 94 GLY A CA 1
ATOM 772 C C . GLY A 1 94 ? 24.416 -6.910 -4.372 1.00 67.62 94 GLY A C 1
ATOM 773 O O . GLY A 1 94 ? 24.635 -5.740 -4.658 1.00 67.62 94 GLY A O 1
ATOM 774 N N . ALA A 1 95 ? 23.181 -7.419 -4.353 1.00 74.50 95 ALA A N 1
ATOM 775 C CA . ALA A 1 95 ? 21.994 -6.610 -4.606 1.00 74.50 95 ALA A CA 1
ATOM 776 C C . ALA A 1 95 ? 21.490 -5.938 -3.321 1.00 74.50 95 ALA A C 1
ATOM 778 O O . ALA A 1 95 ? 21.296 -6.591 -2.287 1.00 74.50 95 ALA A O 1
ATOM 779 N N . ASP A 1 96 ? 21.254 -4.632 -3.413 1.00 81.56 96 ASP A N 1
ATOM 780 C CA . ASP A 1 96 ? 20.705 -3.826 -2.330 1.00 81.56 96 ASP A CA 1
ATOM 781 C C . ASP A 1 96 ? 19.181 -3.991 -2.191 1.00 81.56 96 ASP A C 1
ATOM 783 O O . ASP A 1 96 ? 18.492 -4.651 -2.979 1.00 81.56 96 ASP A O 1
ATOM 787 N N . CYS A 1 97 ? 18.648 -3.426 -1.109 1.00 87.12 97 CYS A N 1
ATOM 788 C CA . CYS A 1 97 ? 17.209 -3.262 -0.938 1.00 87.12 97 CYS A CA 1
ATOM 789 C C . CYS A 1 97 ? 16.682 -2.269 -1.979 1.00 87.12 97 CYS A C 1
ATOM 791 O O . CYS A 1 97 ? 17.280 -1.210 -2.160 1.00 87.12 97 CYS A O 1
ATOM 793 N N . LEU A 1 98 ? 15.551 -2.591 -2.617 1.00 92.31 98 LEU A N 1
ATOM 794 C CA . LEU A 1 98 ? 14.855 -1.621 -3.463 1.00 92.31 98 LEU A CA 1
ATOM 795 C C . LEU A 1 98 ? 14.335 -0.485 -2.599 1.00 92.31 98 LEU A C 1
ATOM 797 O O . LEU A 1 98 ? 14.044 -0.674 -1.410 1.00 92.31 98 LEU A O 1
ATOM 801 N N . THR A 1 99 ? 14.175 0.671 -3.226 1.00 96.06 99 THR A N 1
ATOM 802 C CA . THR A 1 99 ? 13.526 1.813 -2.599 1.00 96.06 99 THR A CA 1
ATOM 803 C C . THR A 1 99 ? 12.018 1.598 -2.693 1.00 96.06 99 THR A C 1
ATOM 805 O O . THR A 1 99 ? 11.447 1.721 -3.770 1.00 96.06 99 THR A O 1
ATOM 808 N N . ILE A 1 100 ? 11.367 1.230 -1.587 1.00 97.69 100 ILE A N 1
ATOM 809 C CA . ILE A 1 100 ? 9.954 0.811 -1.567 1.00 97.69 100 ILE A CA 1
ATOM 810 C C . ILE A 1 100 ? 9.071 1.774 -0.775 1.00 97.69 100 ILE A C 1
ATOM 812 O O . ILE A 1 100 ? 9.538 2.488 0.117 1.00 97.69 100 ILE A O 1
ATOM 816 N N . GLY A 1 101 ? 7.780 1.763 -1.094 1.00 98.12 101 GLY A N 1
ATOM 817 C CA . GLY A 1 101 ? 6.756 2.584 -0.462 1.00 98.12 101 GLY A CA 1
ATOM 818 C C . GLY A 1 101 ? 5.355 2.148 -0.877 1.00 98.12 101 GLY A C 1
ATOM 819 O O . GLY A 1 101 ? 5.172 1.205 -1.645 1.00 98.12 101 GLY A O 1
ATOM 820 N N . PHE A 1 102 ? 4.344 2.829 -0.354 1.00 98.62 102 PHE A N 1
ATOM 821 C CA . PHE A 1 102 ? 2.957 2.578 -0.734 1.00 98.62 102 PHE A CA 1
ATOM 822 C C . PHE A 1 102 ? 2.123 3.856 -0.668 1.00 98.62 102 PHE A C 1
ATOM 824 O O . PHE A 1 102 ? 2.441 4.798 0.066 1.00 98.62 102 PHE A O 1
ATOM 831 N N . ALA A 1 103 ? 1.023 3.870 -1.417 1.00 98.50 103 ALA A N 1
ATOM 832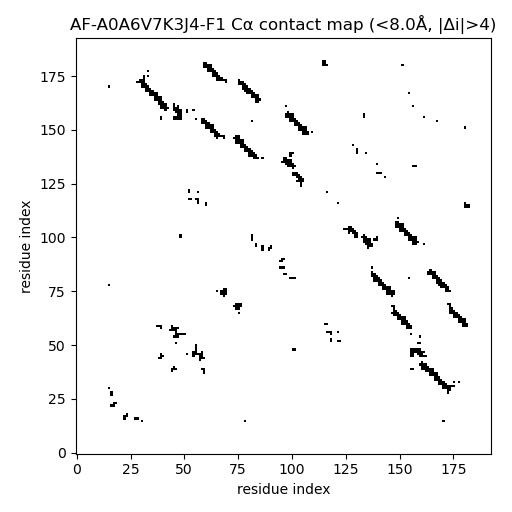 C CA . ALA A 1 103 ? 0.014 4.923 -1.384 1.00 98.50 103 ALA A CA 1
ATOM 833 C C . ALA A 1 103 ? -1.367 4.340 -1.063 1.00 98.50 103 ALA A C 1
ATOM 835 O O . ALA A 1 103 ? -1.673 3.217 -1.451 1.00 98.50 103 ALA A O 1
ATOM 836 N N . ILE A 1 104 ? -2.191 5.115 -0.359 1.00 98.62 104 ILE A N 1
ATOM 837 C CA . ILE A 1 104 ? -3.545 4.750 0.059 1.00 98.62 104 I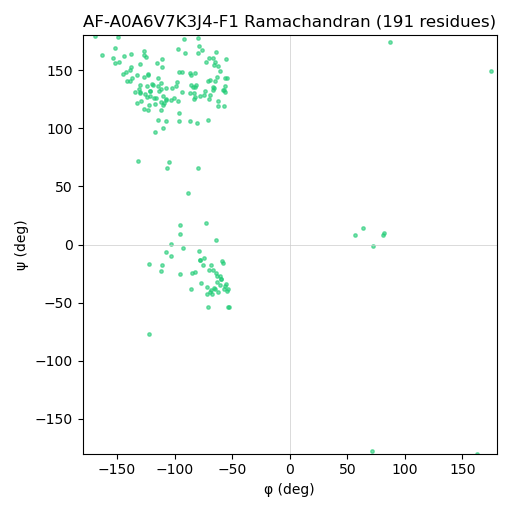LE A CA 1
ATOM 838 C C . ILE A 1 104 ? -4.522 5.773 -0.522 1.00 98.62 104 ILE A C 1
ATOM 840 O O . ILE A 1 104 ? -4.360 6.980 -0.320 1.00 98.62 104 ILE A O 1
ATOM 844 N N . TYR A 1 105 ? -5.551 5.297 -1.214 1.00 98.56 105 TYR A N 1
ATOM 845 C CA . TYR A 1 105 ? -6.602 6.108 -1.831 1.00 98.56 105 TYR A CA 1
ATOM 846 C C . TYR A 1 105 ? -7.955 5.748 -1.229 1.00 98.56 105 TYR A C 1
ATOM 848 O O . TYR A 1 105 ? -8.236 4.572 -1.041 1.00 98.56 105 TYR A O 1
ATOM 856 N N . HIS A 1 106 ? -8.790 6.741 -0.929 1.00 98.31 106 HIS A N 1
ATOM 857 C CA . HIS A 1 106 ? -10.169 6.506 -0.497 1.00 98.31 106 HIS A CA 1
ATOM 858 C C . HIS A 1 106 ? -11.069 6.263 -1.712 1.00 98.31 106 HIS A C 1
ATOM 860 O O . HIS A 1 106 ? -10.958 6.976 -2.710 1.00 98.31 106 HIS A O 1
ATOM 866 N N . LEU A 1 107 ? -11.956 5.274 -1.622 1.00 97.62 107 LEU A N 1
ATOM 867 C CA . LEU A 1 107 ? -12.902 4.902 -2.667 1.00 97.62 107 LEU A CA 1
ATOM 868 C C . LEU A 1 107 ? -14.317 5.269 -2.215 1.00 97.62 107 LEU A C 1
ATOM 870 O O . LEU A 1 107 ? -14.932 4.543 -1.440 1.00 97.62 107 LEU A O 1
ATOM 874 N N . GLU A 1 108 ? -14.837 6.394 -2.705 1.00 92.94 108 GLU A N 1
ATOM 875 C CA . GLU A 1 108 ? -16.174 6.876 -2.322 1.00 92.94 108 GLU A CA 1
ATOM 876 C C . GLU A 1 108 ? -17.296 5.963 -2.850 1.00 92.94 108 GLU A C 1
ATOM 878 O O . GLU A 1 108 ? -18.258 5.681 -2.142 1.00 92.94 108 GLU A O 1
ATOM 883 N N . TYR A 1 109 ? -17.142 5.451 -4.077 1.00 93.88 109 TYR A N 1
ATOM 884 C CA . TYR A 1 109 ? -18.104 4.557 -4.731 1.00 93.88 109 TYR A CA 1
ATOM 885 C C . TYR A 1 109 ? -17.385 3.338 -5.338 1.00 93.88 109 TYR A C 1
ATOM 887 O O . TYR A 1 109 ? -17.254 3.262 -6.562 1.00 93.88 109 TYR A O 1
ATOM 895 N N . PRO A 1 110 ? -16.891 2.387 -4.519 1.00 92.69 110 PRO A N 1
ATOM 896 C CA . PRO A 1 110 ? -16.047 1.281 -4.985 1.00 92.69 110 PRO A CA 1
ATOM 897 C C . PRO A 1 110 ? -16.727 0.388 -6.035 1.00 92.69 110 PRO A C 1
ATOM 899 O O . PRO A 1 110 ? -16.056 -0.131 -6.921 1.00 92.69 110 PRO A O 1
ATOM 902 N N . ASP A 1 111 ? -18.055 0.261 -5.998 1.00 91.69 111 ASP A N 1
ATOM 903 C CA . ASP A 1 111 ? -18.824 -0.537 -6.967 1.00 91.69 111 ASP A CA 1
ATOM 904 C C . ASP A 1 111 ? -18.951 0.116 -8.353 1.00 91.69 111 ASP A C 1
ATOM 906 O O . ASP A 1 111 ? -19.399 -0.522 -9.302 1.00 91.69 111 ASP A O 1
ATOM 910 N N . ARG A 1 112 ? -18.587 1.399 -8.484 1.00 93.56 112 ARG A N 1
ATOM 911 C CA . ARG A 1 112 ? -18.622 2.151 -9.752 1.00 93.56 112 ARG A CA 1
ATOM 912 C C . ARG A 1 112 ? -17.242 2.332 -10.378 1.00 93.56 112 ARG A C 1
ATOM 914 O O . ARG A 1 112 ? -17.130 3.000 -11.404 1.00 93.56 112 ARG A O 1
ATOM 921 N N . LEU A 1 113 ? -16.203 1.811 -9.736 1.00 94.44 113 LEU A N 1
ATOM 922 C CA . LEU A 1 113 ? -14.828 1.937 -10.193 1.00 94.44 113 LEU A CA 1
ATOM 923 C C . LEU A 1 113 ? -14.415 0.694 -10.986 1.00 94.44 113 LEU A C 1
ATOM 925 O O . LEU A 1 113 ? -14.896 -0.403 -10.688 1.00 94.44 113 LEU A O 1
ATOM 929 N N . PRO A 1 114 ? -13.526 0.850 -11.983 1.00 93.50 114 PRO A N 1
ATOM 930 C CA . PRO A 1 114 ? -12.922 -0.299 -12.637 1.00 93.50 114 PRO A CA 1
ATOM 931 C C . PRO A 1 114 ? -12.098 -1.107 -11.626 1.00 93.50 114 PRO A C 1
ATOM 933 O O . PRO A 1 114 ? -11.612 -0.578 -10.620 1.00 93.50 114 PRO A O 1
ATOM 936 N N . ARG A 1 115 ? -11.958 -2.402 -11.898 1.00 92.69 115 ARG A N 1
ATOM 937 C CA . ARG A 1 115 ? -11.088 -3.318 -11.161 1.00 92.69 115 ARG A CA 1
ATOM 938 C C . ARG A 1 115 ? -10.195 -3.983 -12.206 1.00 92.69 115 ARG A C 1
ATOM 940 O O . ARG A 1 115 ? -10.790 -4.620 -13.061 1.00 92.69 115 ARG A O 1
ATOM 947 N N . PRO A 1 116 ? -8.865 -3.791 -12.183 1.00 95.75 116 PRO A N 1
ATOM 948 C CA . PRO A 1 116 ? -8.119 -2.864 -11.324 1.00 95.75 116 PRO A CA 1
ATOM 949 C C . PRO A 1 116 ? -8.454 -1.380 -11.597 1.00 95.75 116 PRO A C 1
ATOM 951 O O . PRO A 1 116 ? -9.047 -1.024 -12.616 1.00 95.75 116 PRO A O 1
ATOM 954 N N . LEU A 1 117 ? -8.066 -0.485 -10.679 1.00 97.31 117 LEU A N 1
ATOM 955 C CA . LEU A 1 117 ? -8.164 0.964 -10.895 1.00 97.31 117 LEU A CA 1
ATOM 956 C C . LEU A 1 117 ? -7.216 1.380 -12.024 1.00 97.31 117 LEU A C 1
ATOM 958 O O . LEU A 1 117 ? -6.052 0.980 -12.042 1.00 97.31 117 LEU A O 1
ATOM 962 N N . ASP A 1 118 ? -7.701 2.218 -12.937 1.00 95.94 118 ASP A N 1
ATOM 963 C CA . ASP A 1 118 ? -6.964 2.625 -14.130 1.00 95.94 118 ASP A CA 1
ATOM 964 C C . ASP A 1 118 ? -6.150 3.918 -13.926 1.00 95.94 118 ASP A C 1
ATOM 966 O O . ASP A 1 118 ? -6.198 4.595 -12.891 1.00 95.94 118 ASP A O 1
ATOM 970 N N . VAL A 1 119 ? -5.406 4.308 -14.963 1.00 96.94 119 VAL A N 1
ATOM 971 C CA . VAL A 1 119 ? -4.636 5.560 -14.980 1.00 96.94 119 VAL A CA 1
ATOM 972 C C . VAL A 1 119 ? -5.499 6.798 -14.696 1.00 96.94 119 VAL A C 1
ATOM 974 O O . VAL A 1 119 ? -5.025 7.745 -14.059 1.00 96.94 119 VAL A O 1
ATOM 977 N N . ASN A 1 120 ? -6.764 6.813 -15.133 1.00 96.88 120 ASN A N 1
ATOM 978 C CA . ASN A 1 120 ? -7.654 7.955 -14.936 1.00 96.88 120 ASN A CA 1
ATOM 979 C C . ASN A 1 120 ? -7.991 8.127 -13.459 1.00 96.88 120 ASN A C 1
ATOM 981 O O . ASN A 1 120 ? -7.917 9.250 -12.953 1.00 96.88 120 ASN A O 1
ATOM 985 N N . PHE A 1 121 ? -8.278 7.036 -12.746 1.00 97.56 121 PHE A N 1
ATOM 986 C CA . PHE A 1 121 ? -8.505 7.093 -11.308 1.00 97.56 121 PHE A CA 1
ATOM 987 C C . PHE A 1 121 ? -7.334 7.782 -10.595 1.00 97.56 121 PHE A C 1
ATOM 989 O O . PHE A 1 121 ? -7.531 8.788 -9.910 1.00 97.56 121 PHE A O 1
ATOM 996 N N . PHE A 1 122 ? -6.101 7.315 -10.809 1.00 97.56 122 PHE A N 1
ATOM 997 C CA . PHE A 1 122 ? -4.931 7.870 -10.122 1.00 97.56 122 PHE A CA 1
ATOM 998 C C . PHE A 1 122 ? -4.558 9.280 -10.587 1.00 97.56 122 PHE A C 1
ATOM 1000 O O . PHE A 1 122 ? -3.893 10.013 -9.848 1.00 97.56 122 PHE A O 1
ATOM 1007 N N . LYS A 1 123 ? -4.971 9.687 -11.793 1.00 96.94 123 LYS A N 1
ATOM 1008 C CA . LYS A 1 123 ? -4.777 11.045 -12.316 1.00 96.94 123 LYS A C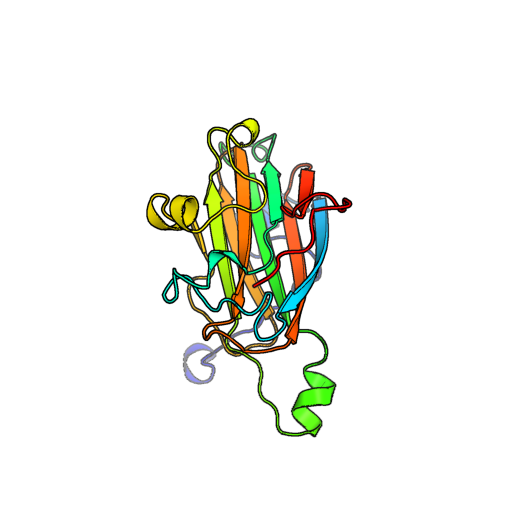A 1
ATOM 1009 C C . LYS A 1 123 ? -5.629 12.075 -11.580 1.00 96.94 123 LYS A C 1
ATOM 1011 O O . LYS A 1 123 ? -5.133 13.167 -11.311 1.00 96.94 123 LYS A O 1
ATOM 1016 N N . TYR A 1 124 ? -6.877 11.730 -11.268 1.00 96.75 124 TYR A N 1
ATOM 1017 C CA . TYR A 1 124 ? -7.867 12.666 -10.726 1.00 96.75 124 TYR A CA 1
ATOM 1018 C C . TYR A 1 124 ? -8.113 12.528 -9.218 1.00 96.75 124 TYR A C 1
ATOM 1020 O O . TYR A 1 124 ? -8.739 13.408 -8.634 1.00 96.75 124 TYR A O 1
ATOM 1028 N N . ASN A 1 125 ? -7.593 11.481 -8.572 1.00 97.06 125 ASN A N 1
ATOM 1029 C CA . ASN A 1 125 ? -7.738 11.262 -7.133 1.00 97.06 125 ASN A CA 1
ATOM 1030 C C . ASN A 1 125 ? -6.398 11.419 -6.405 1.00 97.06 125 ASN A C 1
ATOM 1032 O O . ASN A 1 125 ? -5.375 10.874 -6.820 1.00 97.06 125 ASN A O 1
ATOM 1036 N N . ALA A 1 126 ? -6.406 12.154 -5.293 1.00 97.12 126 ALA A N 1
ATOM 1037 C CA . ALA A 1 126 ? -5.245 12.295 -4.421 1.00 97.12 126 ALA A CA 1
ATOM 1038 C C . ALA A 1 126 ? -5.186 11.148 -3.401 1.00 97.12 126 ALA A C 1
ATOM 1040 O O . ALA A 1 126 ? -6.216 10.687 -2.909 1.00 97.12 126 ALA A O 1
ATOM 1041 N N . SER A 1 127 ? -3.975 10.713 -3.043 1.00 97.75 127 SER A N 1
ATOM 1042 C CA . SER A 1 127 ? -3.794 9.758 -1.947 1.00 97.75 127 SER A CA 1
ATOM 1043 C C . SER A 1 127 ? -4.193 10.405 -0.621 1.00 97.75 127 SER A C 1
ATOM 1045 O O . SER A 1 127 ? -3.728 11.505 -0.315 1.00 97.75 127 SER A O 1
ATOM 1047 N N . VAL A 1 128 ? -4.978 9.704 0.192 1.00 98.12 128 VAL A N 1
ATOM 1048 C CA . VAL A 1 128 ? -5.360 10.146 1.544 1.00 98.12 128 VAL A CA 1
ATOM 1049 C C . VAL A 1 128 ? -4.279 9.840 2.580 1.00 98.12 128 VAL A C 1
ATOM 1051 O O . VAL A 1 128 ? -4.194 10.504 3.609 1.00 98.12 128 VAL A O 1
ATOM 1054 N N . ALA A 1 129 ? -3.430 8.854 2.294 1.00 97.69 129 ALA A N 1
ATOM 1055 C CA . ALA A 1 129 ? -2.271 8.494 3.095 1.00 97.69 129 ALA A CA 1
ATOM 1056 C C . ALA A 1 129 ? -1.204 7.830 2.215 1.00 97.69 129 ALA A C 1
ATOM 1058 O O . ALA A 1 129 ? -1.481 7.373 1.107 1.00 97.69 129 ALA A O 1
ATOM 1059 N N . ARG A 1 130 ? 0.040 7.804 2.690 1.00 97.19 130 ARG A N 1
ATOM 1060 C CA . ARG A 1 130 ? 1.177 7.164 2.015 1.00 97.19 130 ARG A CA 1
ATOM 1061 C C . ARG A 1 130 ? 2.320 6.954 2.997 1.00 97.19 130 ARG A C 1
ATOM 1063 O O . ARG A 1 130 ? 2.365 7.626 4.030 1.00 97.19 130 ARG A O 1
ATOM 1070 N N . SER A 1 131 ? 3.270 6.091 2.653 1.00 94.25 131 SER A N 1
ATOM 1071 C CA . SER A 1 131 ? 4.563 6.077 3.341 1.00 94.25 131 SER A CA 1
ATOM 1072 C C . SER A 1 131 ? 5.230 7.465 3.222 1.00 94.25 131 SER A C 1
ATOM 1074 O O . SER A 1 131 ? 5.262 8.008 2.113 1.00 94.25 131 SER A O 1
ATOM 1076 N N . PRO A 1 132 ? 5.761 8.065 4.311 1.00 87.06 132 PRO A N 1
ATOM 1077 C CA . PRO A 1 132 ? 6.320 9.425 4.293 1.00 87.06 132 PRO A CA 1
ATOM 1078 C C . PRO A 1 132 ? 7.443 9.616 3.272 1.00 87.06 132 PRO A C 1
ATOM 1080 O O . PRO A 1 132 ? 7.511 10.649 2.608 1.00 87.06 132 PRO A O 1
ATOM 1083 N N . SER A 1 133 ? 8.275 8.586 3.131 1.00 88.88 133 SER A N 1
ATOM 1084 C CA . SER A 1 133 ? 9.353 8.495 2.156 1.00 88.88 133 SER A CA 1
ATOM 1085 C C . SER A 1 133 ? 9.374 7.091 1.574 1.00 88.88 133 SER A C 1
ATOM 1087 O O . SER A 1 133 ? 9.030 6.126 2.259 1.00 88.88 133 SER A O 1
ATOM 1089 N N . PHE A 1 134 ? 9.816 6.983 0.325 1.00 91.94 134 PHE A N 1
ATOM 1090 C CA . PHE A 1 134 ? 10.290 5.713 -0.206 1.00 91.94 134 PHE A CA 1
ATOM 1091 C C . PHE A 1 134 ? 11.668 5.447 0.399 1.00 91.94 134 PHE A C 1
ATOM 10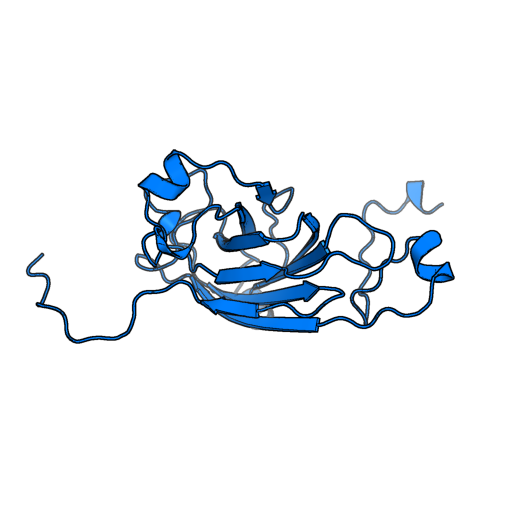93 O O . PHE A 1 134 ? 12.522 6.337 0.400 1.00 91.94 134 PHE A O 1
ATOM 1100 N N . ILE A 1 135 ? 11.867 4.260 0.967 1.00 90.50 135 ILE A N 1
ATOM 1101 C CA . ILE A 1 135 ? 13.081 3.926 1.719 1.00 90.50 135 ILE A CA 1
ATOM 1102 C C . ILE A 1 135 ? 13.718 2.650 1.185 1.00 90.50 135 ILE A C 1
ATOM 1104 O O . ILE A 1 135 ? 13.030 1.701 0.816 1.00 90.50 135 ILE A O 1
ATOM 1108 N N . ASN A 1 136 ? 15.046 2.608 1.192 1.00 89.56 136 ASN A N 1
ATOM 1109 C CA . ASN A 1 136 ? 15.846 1.451 0.796 1.00 89.56 136 ASN A CA 1
ATOM 1110 C C . ASN A 1 136 ? 16.098 0.498 1.981 1.00 89.56 136 ASN A C 1
ATOM 1112 O O . ASN A 1 136 ? 17.214 0.028 2.204 1.00 89.56 136 ASN A O 1
ATOM 1116 N N . LEU A 1 137 ? 15.052 0.220 2.764 1.00 89.38 137 LEU A N 1
ATOM 1117 C CA . LEU A 1 137 ? 15.074 -0.745 3.866 1.00 89.38 137 LEU A CA 1
ATOM 1118 C C . LEU A 1 137 ? 14.227 -1.968 3.522 1.00 89.38 137 LEU A C 1
ATOM 1120 O O . LEU A 1 137 ? 13.343 -1.916 2.672 1.00 89.38 137 LEU A O 1
ATOM 1124 N N . ARG A 1 138 ? 14.468 -3.086 4.217 1.00 90.06 138 ARG A N 1
ATOM 1125 C CA . ARG A 1 138 ? 13.731 -4.339 3.971 1.00 90.06 138 ARG A CA 1
ATOM 1126 C C . ARG A 1 138 ? 12.223 -4.192 4.185 1.00 90.06 138 ARG A C 1
ATOM 1128 O O . ARG A 1 138 ? 11.460 -4.928 3.571 1.00 90.06 138 ARG A O 1
ATOM 1135 N N . GLU A 1 139 ? 11.811 -3.299 5.076 1.00 92.00 139 GLU A N 1
ATOM 1136 C CA . GLU A 1 139 ? 10.412 -3.047 5.393 1.00 92.00 139 GLU A CA 1
ATOM 1137 C C . GLU A 1 139 ? 10.167 -1.556 5.619 1.00 92.00 139 GLU A C 1
ATOM 1139 O O . GLU A 1 139 ? 10.979 -0.881 6.252 1.00 92.00 139 GLU A O 1
ATOM 1144 N N . VAL A 1 140 ? 9.024 -1.077 5.134 1.00 93.62 140 VAL A N 1
ATOM 1145 C CA . VAL A 1 140 ? 8.434 0.214 5.490 1.00 93.62 140 VAL A CA 1
ATOM 1146 C C . VAL A 1 140 ? 7.100 -0.040 6.184 1.00 93.62 140 VAL A C 1
ATOM 1148 O O . VAL A 1 140 ? 6.249 -0.753 5.658 1.00 93.62 140 VAL A O 1
ATOM 1151 N N . SER A 1 141 ? 6.920 0.524 7.378 1.00 93.69 141 SER A N 1
ATOM 1152 C CA . SER A 1 141 ? 5.691 0.395 8.164 1.00 93.69 141 SER A CA 1
ATOM 1153 C C . SER A 1 141 ? 5.225 1.765 8.632 1.00 93.69 141 SER A C 1
ATOM 1155 O O . SER A 1 141 ? 6.031 2.572 9.101 1.00 93.69 141 SER A O 1
ATOM 1157 N N . CYS A 1 142 ? 3.935 2.054 8.481 1.00 93.75 142 CYS A N 1
ATOM 1158 C CA . CYS A 1 142 ? 3.342 3.312 8.921 1.00 93.75 142 CYS A CA 1
ATOM 1159 C C . CYS A 1 142 ? 1.984 3.066 9.573 1.00 93.75 142 CYS A C 1
ATOM 1161 O O . CYS A 1 142 ? 1.193 2.255 9.090 1.00 93.75 142 CYS A O 1
ATOM 1163 N N . ARG A 1 143 ? 1.712 3.810 10.649 1.00 94.56 143 ARG A N 1
ATOM 1164 C CA . ARG A 1 143 ? 0.408 3.848 11.313 1.00 94.56 143 ARG A CA 1
ATOM 1165 C C . ARG A 1 143 ? -0.382 5.071 10.855 1.00 94.56 143 ARG A C 1
ATOM 1167 O O . ARG A 1 143 ? 0.156 6.175 10.807 1.00 94.56 143 ARG A O 1
ATOM 1174 N N . PHE A 1 144 ? -1.664 4.869 10.584 1.00 95.56 144 PHE A N 1
ATOM 1175 C CA . PHE A 1 144 ? -2.622 5.877 10.155 1.00 95.56 144 PHE A CA 1
ATOM 1176 C C . PHE A 1 144 ? -3.889 5.822 11.012 1.00 95.56 144 PHE A C 1
ATOM 1178 O O . PHE A 1 144 ? -4.236 4.780 11.565 1.00 95.56 144 PHE A O 1
ATOM 1185 N N . LYS A 1 145 ? -4.590 6.956 11.071 1.00 95.50 145 LYS A N 1
ATOM 1186 C CA . LYS A 1 145 ? -5.963 7.076 11.568 1.00 95.50 145 LYS A CA 1
ATOM 1187 C C . LYS A 1 145 ? -6.839 7.489 10.391 1.00 95.50 145 LYS A C 1
ATOM 1189 O O . LYS A 1 145 ? -6.724 8.621 9.915 1.00 95.50 145 LYS A O 1
ATOM 1194 N N . LEU A 1 146 ? -7.656 6.569 9.892 1.00 97.00 146 LEU A N 1
ATOM 1195 C CA . LEU A 1 146 ? -8.515 6.776 8.724 1.00 97.00 146 LEU A CA 1
ATOM 1196 C C . LEU A 1 146 ? -9.986 6.715 9.147 1.00 97.00 146 LEU A C 1
ATOM 1198 O O . LEU A 1 146 ? -10.318 5.912 10.016 1.00 97.00 146 LEU A O 1
ATOM 1202 N N . PRO A 1 147 ? -10.880 7.533 8.572 1.00 97.12 147 PRO A N 1
ATOM 1203 C CA . PRO A 1 147 ? -12.315 7.343 8.766 1.00 97.12 147 PRO A CA 1
ATOM 1204 C C . PRO A 1 147 ? -12.764 5.921 8.373 1.00 97.12 147 PRO A C 1
ATOM 1206 O O . PRO A 1 147 ? -12.074 5.245 7.609 1.00 97.12 147 PRO A O 1
ATOM 1209 N N . PRO A 1 148 ? -13.920 5.447 8.857 1.00 97.00 148 PRO A N 1
ATOM 1210 C CA . PRO A 1 148 ? -14.557 4.271 8.277 1.00 97.00 148 PRO A CA 1
ATOM 1211 C C . PRO A 1 148 ? -14.804 4.479 6.776 1.00 97.00 148 PRO A C 1
ATOM 1213 O O . PRO A 1 148 ? -15.233 5.555 6.353 1.00 97.00 148 PRO A O 1
ATOM 1216 N N . GLY A 1 149 ? -14.518 3.465 5.965 1.00 97.19 149 GLY A N 1
ATOM 1217 C CA . GLY A 1 149 ? -14.569 3.578 4.511 1.00 97.19 149 GLY A CA 1
ATOM 1218 C C . GLY A 1 149 ? -13.815 2.468 3.790 1.00 97.19 149 GLY A C 1
ATOM 1219 O O . GLY A 1 149 ? -13.230 1.576 4.407 1.00 97.19 149 GLY A O 1
ATOM 1220 N N . THR A 1 150 ? -13.833 2.530 2.460 1.00 98.00 150 THR A N 1
ATOM 1221 C CA . THR A 1 150 ? -13.107 1.593 1.595 1.00 98.00 150 THR A CA 1
ATOM 1222 C C . THR A 1 150 ? -11.908 2.294 0.972 1.00 98.00 150 THR A C 1
ATOM 1224 O O . THR A 1 150 ? -12.016 3.424 0.496 1.00 98.00 150 THR A O 1
ATOM 1227 N N . TYR A 1 151 ? -10.757 1.631 0.976 1.00 98.44 151 TYR A N 1
ATOM 1228 C CA . TYR A 1 151 ? -9.488 2.194 0.537 1.00 98.44 151 TYR A CA 1
ATOM 1229 C C . TYR A 1 151 ? -8.752 1.240 -0.398 1.00 98.44 151 TYR A C 1
ATOM 1231 O O . TYR A 1 151 ? -8.799 0.032 -0.201 1.00 98.44 151 TYR A O 1
ATOM 1239 N N . CYS A 1 152 ? -8.026 1.781 -1.374 1.00 98.50 152 CYS A N 1
ATOM 1240 C CA . CYS A 1 152 ? -7.076 1.039 -2.197 1.00 98.50 152 CYS A CA 1
ATOM 1241 C C . CYS A 1 152 ? -5.646 1.327 -1.733 1.00 98.50 152 CYS A C 1
ATOM 1243 O O . CYS A 1 152 ? -5.226 2.487 -1.709 1.00 98.50 152 CYS A O 1
ATOM 1245 N N . ILE A 1 153 ? -4.893 0.280 -1.409 1.00 98.69 153 ILE A N 1
ATOM 1246 C CA . ILE A 1 153 ? -3.465 0.323 -1.098 1.00 98.69 153 ILE A CA 1
ATOM 1247 C C . ILE A 1 153 ? -2.692 -0.132 -2.335 1.00 98.69 153 ILE A C 1
ATOM 1249 O O . ILE A 1 153 ? -2.930 -1.222 -2.850 1.00 98.69 153 ILE A O 1
ATOM 1253 N N . VAL A 1 154 ? -1.751 0.694 -2.788 1.00 98.69 154 VAL A N 1
ATOM 1254 C CA . VAL A 1 154 ? -0.870 0.404 -3.927 1.00 98.69 154 VAL A CA 1
ATOM 1255 C C . VAL A 1 154 ? 0.578 0.345 -3.430 1.00 98.69 154 VAL A C 1
ATOM 1257 O O . VAL A 1 154 ? 1.187 1.405 -3.231 1.00 98.69 154 VAL A O 1
ATOM 1260 N N . PRO A 1 155 ? 1.131 -0.852 -3.150 1.00 98.44 155 PRO A N 1
ATOM 1261 C CA . PRO A 1 155 ? 2.555 -1.032 -2.887 1.00 98.44 155 PRO A CA 1
ATOM 1262 C C . PRO A 1 155 ? 3.375 -0.921 -4.176 1.00 98.44 155 PRO A C 1
ATOM 1264 O O . PRO A 1 155 ? 3.072 -1.565 -5.179 1.00 98.44 155 PRO A O 1
ATOM 1267 N N . SER A 1 156 ? 4.454 -0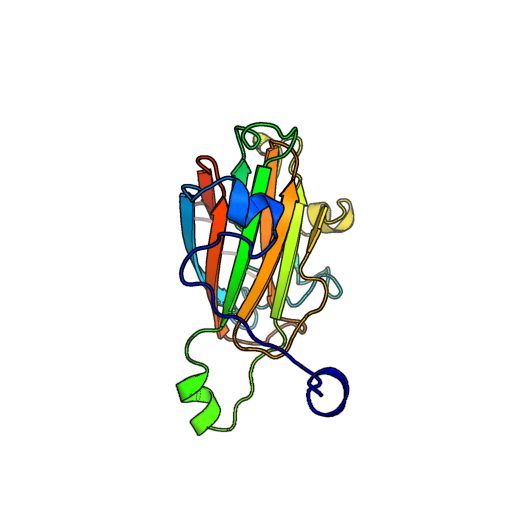.144 -4.146 1.00 98.50 156 SER A N 1
ATOM 1268 C CA . SER A 1 156 ? 5.333 0.021 -5.304 1.00 98.50 156 SER A CA 1
ATOM 1269 C C . SER A 1 156 ? 6.801 0.143 -4.907 1.00 98.50 156 SER A C 1
ATOM 1271 O O . SER A 1 156 ? 7.159 0.483 -3.773 1.00 98.50 156 SER A O 1
ATOM 1273 N N . THR A 1 157 ? 7.665 -0.073 -5.886 1.00 98.06 157 THR A N 1
ATOM 1274 C CA . THR A 1 157 ? 9.034 0.444 -5.892 1.00 98.06 157 THR A CA 1
ATOM 1275 C C . THR A 1 157 ? 9.028 1.933 -6.240 1.00 98.06 157 THR A C 1
ATOM 1277 O O . THR A 1 157 ? 7.999 2.491 -6.645 1.00 98.06 157 THR A O 1
ATOM 1280 N N . PHE A 1 158 ? 10.154 2.615 -6.035 1.00 97.62 158 PHE A N 1
ATOM 1281 C CA . PHE A 1 158 ? 10.296 4.022 -6.395 1.00 97.62 158 PHE A CA 1
ATOM 1282 C C . PHE A 1 158 ? 10.356 4.173 -7.913 1.00 97.62 158 PHE A C 1
ATOM 1284 O O . PHE A 1 158 ? 9.529 4.887 -8.485 1.00 97.62 158 PHE A O 1
ATOM 1291 N N . ASP A 1 159 ? 11.278 3.451 -8.546 1.00 98.00 159 ASP A N 1
ATOM 1292 C CA . ASP A 1 159 ? 11.468 3.445 -9.991 1.00 98.00 159 ASP A CA 1
ATOM 1293 C C . ASP A 1 159 ? 10.686 2.294 -10.651 1.00 98.00 159 ASP A C 1
ATOM 1295 O O . ASP A 1 159 ? 10.488 1.237 -10.039 1.00 98.00 159 ASP A O 1
ATOM 1299 N N . PRO A 1 160 ? 10.207 2.474 -11.893 1.00 97.62 160 PRO A N 1
ATOM 1300 C CA . PRO A 1 160 ? 9.558 1.409 -12.649 1.00 97.62 160 PRO A CA 1
ATOM 1301 C C . PRO A 1 160 ? 10.564 0.331 -13.075 1.00 97.62 160 PRO A C 1
ATOM 1303 O O . PRO A 1 160 ? 11.765 0.579 -13.181 1.00 97.62 160 PRO A O 1
ATOM 1306 N N . ASN A 1 161 ? 10.060 -0.858 -13.415 1.00 96.56 161 ASN A N 1
ATOM 1307 C CA . ASN A 1 161 ? 10.839 -2.014 -13.885 1.00 96.56 161 ASN A CA 1
ATOM 1308 C C . ASN A 1 161 ? 11.834 -2.606 -12.870 1.00 96.56 161 ASN A C 1
ATOM 1310 O O . ASN A 1 161 ? 12.704 -3.393 -13.267 1.00 96.56 161 ASN A O 1
ATOM 1314 N N . GLU A 1 162 ? 11.713 -2.241 -11.593 1.00 94.88 162 GLU A N 1
ATOM 1315 C CA . GLU A 1 162 ? 12.408 -2.895 -10.488 1.00 94.88 162 GLU A CA 1
ATOM 1316 C C . GLU A 1 162 ? 11.643 -4.147 -10.048 1.00 94.88 162 GLU A C 1
ATOM 1318 O O . GLU A 1 162 ? 10.456 -4.087 -9.733 1.00 94.88 162 GLU A O 1
ATOM 1323 N N . GLU A 1 163 ? 12.331 -5.288 -10.025 1.00 94.25 163 GLU A N 1
ATOM 1324 C CA . GLU A 1 163 ? 11.709 -6.583 -9.753 1.00 94.25 163 GLU A CA 1
ATOM 1325 C C . GLU A 1 163 ? 11.866 -7.009 -8.297 1.00 94.25 163 GLU A C 1
ATOM 1327 O O . GLU A 1 163 ? 12.936 -6.884 -7.683 1.00 94.25 163 GLU A O 1
ATOM 1332 N N . GLY A 1 164 ? 10.809 -7.586 -7.737 1.00 93.69 164 GLY A N 1
ATOM 1333 C CA . GLY A 1 164 ? 10.888 -8.163 -6.408 1.00 93.69 164 GLY A CA 1
ATOM 1334 C C . GLY A 1 164 ? 9.565 -8.673 -5.879 1.00 93.69 164 GLY A C 1
ATOM 1335 O O . GLY A 1 164 ? 8.507 -8.123 -6.142 1.00 93.69 164 GLY A O 1
ATOM 1336 N N . GLU A 1 165 ? 9.656 -9.700 -5.051 1.00 95.88 165 GLU A N 1
ATOM 1337 C CA . GLU A 1 165 ? 8.534 -10.186 -4.262 1.00 95.88 165 GLU A CA 1
ATOM 1338 C C . GLU A 1 165 ? 8.373 -9.347 -2.989 1.00 95.88 165 GLU A C 1
ATOM 1340 O O . GLU A 1 165 ? 9.359 -8.909 -2.375 1.00 95.88 165 GLU A O 1
ATOM 1345 N N . PHE A 1 166 ? 7.138 -9.191 -2.527 1.00 96.75 166 PHE A N 1
ATOM 1346 C CA . PHE A 1 166 ? 6.814 -8.487 -1.298 1.00 96.75 166 PHE A CA 1
ATOM 1347 C C . PHE A 1 166 ? 5.745 -9.197 -0.463 1.00 96.75 166 PHE A C 1
ATOM 1349 O O . PHE A 1 166 ? 5.038 -10.096 -0.913 1.00 96.75 166 PHE A O 1
ATOM 1356 N N . LEU A 1 167 ? 5.662 -8.775 0.795 1.00 96.75 167 LEU A N 1
ATOM 1357 C CA . LEU A 1 167 ? 4.640 -9.136 1.762 1.00 96.75 167 LEU A CA 1
ATOM 1358 C C . LEU A 1 167 ? 3.986 -7.842 2.255 1.00 96.75 167 LEU A C 1
ATOM 1360 O O . LEU A 1 167 ? 4.653 -7.015 2.885 1.00 96.75 167 LEU A O 1
ATOM 1364 N N . LEU A 1 168 ? 2.698 -7.673 1.976 1.00 97.38 168 LEU A N 1
ATOM 1365 C CA . LEU A 1 168 ? 1.876 -6.586 2.490 1.00 97.38 168 LEU A CA 1
ATOM 1366 C C . LEU A 1 168 ? 1.098 -7.089 3.707 1.00 97.38 168 LEU A C 1
ATOM 1368 O O . LEU A 1 168 ? 0.365 -8.072 3.625 1.00 97.38 168 LEU A O 1
ATOM 1372 N N . ARG A 1 169 ? 1.255 -6.416 4.844 1.00 96.00 169 ARG A N 1
ATOM 1373 C CA . ARG A 1 169 ? 0.527 -6.708 6.080 1.00 96.00 169 ARG A CA 1
ATOM 1374 C C . ARG A 1 169 ? -0.251 -5.481 6.506 1.00 96.00 169 ARG A C 1
ATOM 1376 O O . ARG A 1 169 ? 0.310 -4.386 6.566 1.00 96.00 169 ARG A O 1
ATOM 1383 N N . VAL A 1 170 ? -1.519 -5.675 6.828 1.00 95.69 170 VAL A N 1
ATOM 1384 C CA . VAL A 1 170 ? -2.397 -4.618 7.316 1.00 95.69 170 VAL A CA 1
ATOM 1385 C C . VAL A 1 170 ? -2.975 -5.037 8.652 1.00 95.69 170 VAL A C 1
ATOM 1387 O O . VAL A 1 170 ? -3.532 -6.125 8.781 1.00 95.69 170 VAL A O 1
ATOM 1390 N N . PHE A 1 171 ? -2.815 -4.167 9.641 1.00 93.94 171 PHE A N 1
ATOM 1391 C CA . PHE A 1 171 ? -3.335 -4.357 10.985 1.00 93.94 171 PHE A CA 1
ATOM 1392 C C . PHE A 1 171 ? -4.394 -3.307 11.277 1.00 93.94 171 PHE A C 1
ATOM 1394 O O . PHE A 1 171 ? -4.158 -2.129 11.011 1.00 93.94 171 PHE A O 1
ATOM 1401 N N . SER A 1 172 ? -5.507 -3.712 11.874 1.00 92.81 172 SER A N 1
ATOM 1402 C CA . SER A 1 172 ? -6.540 -2.806 12.386 1.00 92.81 172 SER A CA 1
ATOM 1403 C C . SER A 1 172 ? -7.054 -3.273 13.744 1.00 92.81 172 SER A C 1
ATOM 1405 O O . SER A 1 172 ? -6.992 -4.461 14.048 1.00 92.81 172 SER A O 1
ATOM 1407 N N . GLU A 1 173 ? -7.542 -2.358 14.582 1.00 88.06 173 GLU A N 1
ATOM 1408 C CA . GLU A 1 173 ? -8.082 -2.718 15.908 1.00 88.06 173 GLU A CA 1
ATOM 1409 C C . GLU A 1 173 ? -9.429 -3.450 15.792 1.00 88.06 173 GLU A C 1
ATOM 1411 O O . GLU A 1 173 ? -9.700 -4.417 16.505 1.00 88.06 173 GLU A O 1
ATOM 1416 N N . ASN A 1 174 ? -10.250 -3.036 14.826 1.00 87.62 174 ASN A N 1
ATOM 1417 C CA . ASN A 1 174 ? -11.479 -3.725 14.447 1.00 87.62 174 ASN A CA 1
ATOM 1418 C C . ASN A 1 174 ? -11.270 -4.636 13.237 1.00 87.62 174 ASN A C 1
ATOM 1420 O O . ASN A 1 174 ? -10.256 -4.558 12.541 1.00 87.62 174 ASN A O 1
ATOM 1424 N N . LYS A 1 175 ? -12.260 -5.492 12.967 1.00 85.69 175 LYS A N 1
ATOM 1425 C CA . LYS A 1 175 ? -12.267 -6.352 11.782 1.00 85.69 175 LYS A CA 1
ATOM 1426 C C . LYS A 1 175 ? -12.130 -5.500 10.516 1.00 85.69 175 LYS A C 1
ATOM 1428 O O . LYS A 1 175 ? -12.863 -4.528 10.342 1.00 85.69 175 LYS A O 1
ATOM 1433 N N . ASN A 1 176 ? -11.215 -5.895 9.638 1.00 88.25 176 ASN A N 1
ATOM 1434 C CA . ASN A 1 176 ? -11.124 -5.372 8.281 1.00 88.25 176 ASN A CA 1
ATOM 1435 C C . ASN A 1 176 ? -11.522 -6.462 7.279 1.00 88.25 176 ASN A C 1
ATOM 1437 O O . ASN A 1 176 ? -11.386 -7.654 7.555 1.00 88.25 176 ASN A O 1
ATOM 1441 N N . SER A 1 177 ? -12.028 -6.044 6.122 1.00 92.69 177 SER A N 1
ATOM 1442 C CA . SER A 1 177 ? -12.195 -6.921 4.963 1.00 92.69 177 SER A CA 1
ATOM 1443 C C . SER A 1 177 ? -11.191 -6.495 3.909 1.00 92.69 177 SER A C 1
ATOM 1445 O O . SER A 1 177 ? -11.224 -5.343 3.474 1.00 92.69 177 SER A O 1
ATOM 1447 N N . MET A 1 178 ? -10.296 -7.399 3.516 1.00 93.88 178 MET A N 1
ATOM 1448 C CA . MET A 1 178 ? -9.315 -7.130 2.471 1.00 93.88 178 MET A CA 1
ATOM 1449 C C . MET A 1 178 ? -9.397 -8.124 1.328 1.00 93.88 178 MET A C 1
ATOM 1451 O O . MET A 1 178 ? -9.648 -9.309 1.535 1.00 93.88 178 MET A O 1
ATOM 1455 N N . GLN A 1 179 ? -9.122 -7.626 0.129 1.00 94.69 179 GLN A N 1
ATOM 1456 C CA . GLN A 1 179 ? -9.065 -8.411 -1.097 1.00 94.69 179 GLN A CA 1
ATOM 1457 C C . GLN A 1 179 ? -8.100 -7.770 -2.094 1.00 94.69 179 GLN A C 1
ATOM 1459 O O . GLN A 1 179 ? -7.859 -6.562 -2.056 1.00 94.69 179 GLN A O 1
ATOM 1464 N N . GLU A 1 180 ? -7.577 -8.574 -3.010 1.00 95.00 180 GLU A N 1
ATOM 1465 C CA . GLU A 1 180 ? -6.866 -8.065 -4.177 1.00 95.00 180 GLU A CA 1
ATOM 1466 C C . GLU A 1 180 ? -7.849 -7.359 -5.127 1.00 95.00 180 GLU A C 1
ATOM 1468 O O . GLU A 1 180 ? -9.007 -7.763 -5.264 1.00 95.00 180 GLU A O 1
ATOM 1473 N N . ASN A 1 181 ? -7.410 -6.253 -5.725 1.00 94.44 181 ASN A N 1
ATOM 1474 C CA . ASN A 1 181 ? -8.176 -5.469 -6.686 1.00 94.44 181 ASN A CA 1
ATOM 1475 C C . ASN A 1 181 ? -7.650 -5.731 -8.094 1.00 94.44 181 ASN A C 1
ATOM 1477 O O . ASN A 1 181 ? -7.009 -4.863 -8.686 1.00 94.44 181 ASN A O 1
ATOM 1481 N N . ASP A 1 182 ? -7.912 -6.932 -8.589 1.00 90.88 182 ASP A N 1
ATOM 1482 C CA . ASP A 1 182 ? -7.478 -7.379 -9.908 1.00 90.88 182 ASP A CA 1
ATOM 1483 C C . ASP A 1 182 ? -8.664 -7.899 -10.730 1.00 90.88 182 ASP A C 1
ATOM 1485 O O . ASP A 1 182 ? -9.768 -8.116 -10.206 1.00 90.88 182 ASP A O 1
ATOM 1489 N N . ASP A 1 183 ? -8.438 -8.060 -12.028 1.00 84.50 183 ASP A N 1
ATOM 1490 C CA . ASP A 1 183 ? -9.401 -8.620 -12.961 1.00 84.50 183 ASP A CA 1
ATOM 1491 C C . ASP A 1 183 ? -9.731 -10.079 -12.610 1.00 84.50 183 ASP A C 1
ATOM 1493 O O . ASP A 1 183 ? -8.892 -10.879 -12.191 1.00 84.50 183 ASP A O 1
ATOM 1497 N N . SER A 1 184 ? -10.989 -10.469 -12.816 1.00 78.69 184 SER A N 1
ATOM 1498 C CA . SER A 1 184 ? -11.373 -11.873 -12.683 1.00 78.69 184 SER A CA 1
ATOM 1499 C C . SER A 1 184 ? -10.753 -12.696 -13.808 1.00 78.69 184 SER A C 1
ATOM 1501 O O . SER A 1 184 ? -10.960 -12.385 -14.982 1.00 78.69 184 SER A O 1
ATOM 1503 N N . VAL A 1 185 ? -10.082 -13.797 -13.463 1.00 74.81 185 VAL A N 1
ATOM 1504 C CA . VAL A 1 185 ? -9.551 -14.742 -14.454 1.00 74.81 185 VAL A CA 1
ATOM 1505 C C . VAL A 1 185 ? -10.690 -15.256 -15.342 1.00 74.81 185 VAL A C 1
ATOM 1507 O O . VAL A 1 185 ? -11.630 -15.896 -14.867 1.00 74.81 185 VAL A O 1
ATOM 1510 N N . GLY A 1 186 ? -10.591 -14.991 -16.643 1.00 71.75 186 GLY A N 1
ATOM 1511 C CA . GLY A 1 186 ? -11.571 -15.380 -17.652 1.00 71.75 186 GLY A CA 1
ATOM 1512 C C . GLY A 1 186 ? -10.922 -15.582 -19.020 1.00 71.75 186 GLY A C 1
ATOM 1513 O O . GLY A 1 186 ? -9.755 -15.259 -19.225 1.00 71.75 186 GLY A O 1
ATOM 1514 N N . ILE A 1 187 ? -11.675 -16.146 -19.964 1.00 69.00 187 ILE A N 1
ATOM 1515 C CA . ILE A 1 187 ? -11.228 -16.288 -21.355 1.00 69.00 187 ILE A CA 1
ATOM 1516 C C . ILE A 1 187 ? -11.599 -14.995 -22.086 1.00 69.00 187 ILE A C 1
ATOM 1518 O O . ILE A 1 187 ? -12.777 -14.757 -22.348 1.00 69.00 187 ILE A O 1
ATOM 1522 N N . GLY A 1 188 ? -10.600 -14.160 -22.368 1.00 62.91 188 GLY A N 1
ATOM 1523 C CA . GLY A 1 188 ? -10.725 -12.992 -23.241 1.00 62.91 188 GLY A CA 1
ATOM 1524 C C . GLY A 1 188 ? -10.393 -13.329 -24.695 1.00 62.91 188 GLY A C 1
ATOM 1525 O O . GLY A 1 188 ? -9.810 -14.376 -24.986 1.00 62.91 188 GLY A O 1
ATOM 1526 N N . GLU A 1 189 ? -10.761 -12.439 -25.615 1.00 62.12 189 GLU A N 1
ATOM 1527 C CA . GLU A 1 189 ? -10.224 -12.480 -26.977 1.00 62.12 189 GLU A CA 1
ATOM 1528 C C . GLU A 1 189 ? -8.714 -12.200 -26.929 1.00 62.12 189 GLU A C 1
ATOM 1530 O O . GLU A 1 189 ? -8.252 -11.387 -26.126 1.00 62.12 189 GLU A O 1
ATOM 1535 N N . VAL A 1 190 ? -7.937 -12.918 -27.745 1.00 62.22 190 VAL A N 1
ATOM 1536 C CA . VAL A 1 190 ? -6.488 -12.705 -27.846 1.00 62.22 190 VAL A CA 1
ATOM 1537 C C . VAL A 1 190 ? -6.257 -11.287 -28.364 1.00 62.22 190 VAL A C 1
ATOM 1539 O O . VAL A 1 190 ? -6.778 -10.921 -29.414 1.00 62.22 190 VAL A O 1
ATOM 1542 N N . ASP A 1 191 ? -5.508 -10.485 -27.610 1.00 61.16 191 ASP A N 1
ATOM 1543 C CA . ASP A 1 191 ? -5.078 -9.160 -28.051 1.00 61.16 191 ASP A CA 1
ATOM 1544 C C . ASP A 1 191 ? -4.027 -9.336 -29.158 1.00 61.16 191 ASP A C 1
ATOM 1546 O O . ASP A 1 191 ? -2.909 -9.768 -28.888 1.00 61.16 191 ASP A O 1
ATOM 1550 N N . ASP A 1 192 ? -4.400 -9.047 -30.407 1.00 51.53 192 ASP A N 1
ATOM 1551 C CA . ASP A 1 192 ? -3.557 -9.196 -31.609 1.00 51.53 192 ASP A CA 1
ATOM 1552 C C . ASP A 1 192 ? -2.439 -8.126 -31.724 1.00 51.53 192 ASP A C 1
ATOM 1554 O O . ASP A 1 192 ? -1.923 -7.872 -32.818 1.00 51.53 192 ASP A O 1
ATOM 1558 N N . ARG A 1 193 ? -2.085 -7.450 -30.625 1.00 52.06 193 ARG A N 1
ATOM 1559 C CA . ARG A 1 193 ? -1.064 -6.391 -30.595 1.00 52.06 193 ARG A CA 1
ATOM 1560 C C . ARG A 1 193 ? 0.347 -6.908 -30.341 1.00 52.06 193 ARG A C 1
ATOM 1562 O O . ARG A 1 193 ? 0.544 -7.729 -29.421 1.00 52.06 193 ARG A O 1
#

Mean predicted aligned error: 7.31 Å

Organism: NCBI:txid1563983

pLDDT: mean 88.13, std 12.37, range [51.53, 98.69]

Foldseek 3Di:
DCVVPDDDDDDDDPDPFDPDPVRVVVDDFDKDKDKDKDKAAAPAQQQADLVRLQRQLRHWKKKKFFADDDVPDQWWKKKKKKFFPPVVVVVVVVDFAFQKKKFKFFDPPVVPAAQVHDSVCSVPTDTPDMQPGRHRDRMGMDMDTHGGGMMMMGIHTNDGRDITMMMIMMMISDDMDMDIRHDDDDDDDDDPD